Protein AF-A0A7R9DAA8-F1 (afdb_monomer_lite)

Radius of gyration: 31.89 Å; chains: 1; bounding box: 70×68×126 Å

pLDDT: mean 82.08, std 17.83, range [25.02, 97.38]

Sequence (373 aa):
MTWNEPLAGKGENMTTASHEEWKKVEKGFNWMNSGGLLNEVLDYYIPCFALVDNLGYYATGTETYDIKWSMPQCVLTLRLIGLAFDLYDGKKPAELLSNDQKKAALSKIPSLLEVAGHTYFPSSFLVGPQFSMRRYQDFVSGEFREKMLPFVKKCLVLGFWGKMTLYKYISCWLISEGVCICSGLTYNGKTPDGQIKWDGCANVKLRVFEGATKFGHFIASFNINTNNWVSQYVYKRLKFMGNRYISQAAALMFLAVWHGLHTGYYMCFAMEFLVMKLEKDLEQIIQKSEAAVEFFKNPLVQIITWIILKLYTFVFMGWCLIPFALLSFPRWWQVYK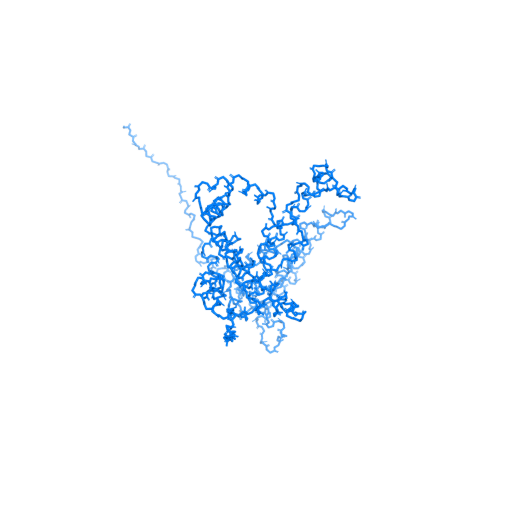SVYFIGFVLFGLWPFYQPTIKKLLKPKCNGTHVKKD

InterPro domains:
  IPR004299 Membrane bound O-acyl transferase, MBOAT [PF03062] (55-146)
  IPR004299 Membrane bound O-acyl transferase, MBOAT [PF03062] (149-318)
  IPR049941 Lysophospholipid acyltransferase 7/Porcupine-like [PTHR13906] (149-352)

Organism: Timema poppense (NCBI:txid170557)

Structure (mmCIF, N/CA/C/O backbone):
data_AF-A0A7R9DAA8-F1
#
_entry.id   AF-A0A7R9DAA8-F1
#
loop_
_atom_site.group_PDB
_atom_site.id
_atom_site.type_symbol
_atom_site.label_atom_id
_atom_site.label_alt_id
_atom_site.label_comp_id
_atom_site.label_asym_id
_atom_site.label_entity_id
_atom_site.label_seq_id
_atom_site.pdbx_PDB_ins_code
_atom_site.Cartn_x
_atom_site.Cartn_y
_atom_site.Cartn_z
_atom_site.occupancy
_atom_site.B_iso_or_equiv
_atom_site.auth_seq_id
_atom_site.auth_comp_id
_atom_site.auth_asym_id
_atom_site.auth_atom_id
_atom_site.pdbx_PDB_model_num
ATOM 1 N N . MET A 1 1 ? -24.912 -38.311 -56.566 1.00 28.20 1 MET A N 1
ATOM 2 C CA . MET A 1 1 ? -24.201 -38.565 -57.838 1.00 28.20 1 MET A CA 1
ATOM 3 C C . MET A 1 1 ? -23.984 -37.208 -58.476 1.00 28.20 1 MET A C 1
ATOM 5 O O . MET A 1 1 ? -24.961 -36.495 -58.597 1.00 28.20 1 MET A O 1
ATOM 9 N N . THR A 1 2 ? -22.795 -36.716 -58.784 1.00 26.89 2 THR A N 1
ATOM 10 C CA . THR A 1 2 ? -21.455 -37.305 -58.882 1.00 26.89 2 THR A CA 1
ATOM 11 C C . THR A 1 2 ? -20.465 -36.141 -58.865 1.00 26.89 2 THR A C 1
ATOM 13 O O . THR A 1 2 ? -20.744 -35.080 -59.416 1.00 26.89 2 THR A O 1
ATOM 16 N N . TRP A 1 3 ? -19.331 -36.371 -58.212 1.00 25.02 3 TRP A N 1
ATOM 17 C CA . TRP A 1 3 ? -18.083 -35.632 -58.381 1.00 25.02 3 TRP A CA 1
ATOM 18 C C . TRP A 1 3 ? -17.457 -35.928 -59.756 1.00 25.02 3 TRP A C 1
ATOM 20 O O . TRP A 1 3 ? -17.757 -36.984 -60.309 1.00 25.02 3 TRP A O 1
ATOM 30 N N . ASN A 1 4 ? -16.627 -34.999 -60.258 1.00 26.98 4 ASN A N 1
ATOM 31 C CA . ASN A 1 4 ? -15.491 -35.118 -61.208 1.00 26.98 4 ASN A CA 1
ATOM 32 C C . ASN A 1 4 ? -15.293 -33.722 -61.843 1.00 26.98 4 ASN A C 1
ATOM 34 O O . ASN A 1 4 ? -16.256 -33.183 -62.368 1.00 26.98 4 ASN A O 1
ATOM 38 N N . GLU A 1 5 ? -14.160 -33.027 -61.902 1.00 30.73 5 GLU A N 1
ATOM 39 C CA . GLU A 1 5 ? -12.748 -33.169 -61.524 1.00 30.73 5 GLU A CA 1
ATOM 40 C C . GLU A 1 5 ? -12.103 -31.762 -61.776 1.00 30.73 5 GLU A C 1
ATOM 42 O O . GLU A 1 5 ? -12.798 -30.862 -62.257 1.00 30.73 5 GLU A O 1
ATOM 47 N N . PRO A 1 6 ? -10.828 -31.500 -61.419 1.00 33.22 6 PRO A N 1
ATOM 48 C CA . PRO A 1 6 ? -10.363 -30.190 -60.959 1.00 33.22 6 PRO A CA 1
ATOM 49 C C . PRO A 1 6 ? -9.596 -29.357 -62.003 1.00 33.22 6 PRO A C 1
ATOM 51 O O . PRO A 1 6 ? -8.812 -29.875 -62.796 1.00 33.22 6 PRO A O 1
ATOM 54 N N . LEU A 1 7 ? -9.732 -28.027 -61.925 1.00 31.14 7 LEU A N 1
ATOM 55 C CA . LEU A 1 7 ? -8.839 -27.086 -62.606 1.00 31.14 7 LEU A CA 1
ATOM 56 C C . LEU A 1 7 ? -7.603 -26.820 -61.740 1.00 31.14 7 LEU A C 1
ATOM 58 O O . LEU A 1 7 ? -7.684 -26.248 -60.654 1.00 31.14 7 LEU A O 1
ATOM 62 N N . ALA A 1 8 ? -6.456 -27.253 -62.255 1.00 38.09 8 ALA A N 1
ATOM 63 C CA . ALA A 1 8 ? -5.131 -26.977 -61.731 1.00 38.09 8 ALA A CA 1
ATOM 64 C C . ALA A 1 8 ? -4.856 -25.462 -61.680 1.00 38.09 8 ALA A C 1
ATOM 66 O O . ALA A 1 8 ? -4.728 -24.802 -62.709 1.00 38.09 8 ALA A O 1
ATOM 67 N N . GLY A 1 9 ? -4.719 -24.927 -60.467 1.00 31.88 9 GLY A N 1
ATOM 68 C CA . GLY A 1 9 ? -4.209 -23.589 -60.183 1.00 31.88 9 GLY A CA 1
ATOM 69 C C . GLY A 1 9 ? -3.152 -23.701 -59.092 1.00 31.88 9 GLY A C 1
ATOM 70 O O . GLY A 1 9 ? -3.440 -24.168 -57.995 1.00 31.88 9 GLY A O 1
ATOM 71 N N . LYS A 1 10 ? -1.914 -23.352 -59.440 1.00 31.61 10 LYS A N 1
ATOM 72 C CA . LYS A 1 10 ? -0.692 -23.500 -58.642 1.00 31.61 10 LYS A CA 1
ATOM 73 C C . LYS A 1 10 ? -0.868 -23.002 -57.201 1.00 31.61 10 LYS A C 1
ATOM 75 O O . LYS A 1 10 ? -1.044 -21.810 -56.972 1.00 31.61 10 LYS A O 1
ATOM 80 N N . GLY A 1 11 ? -0.750 -23.916 -56.242 1.00 32.12 11 GLY A N 1
ATOM 81 C CA . GLY A 1 11 ? -0.412 -23.571 -54.868 1.00 32.12 11 GLY A CA 1
ATOM 82 C C . GLY A 1 11 ? 1.069 -23.216 -54.804 1.00 32.12 11 GLY A C 1
ATOM 83 O O . GLY A 1 11 ? 1.918 -24.096 -54.925 1.00 32.12 11 GLY A O 1
ATOM 84 N N . GLU A 1 12 ? 1.384 -21.935 -54.641 1.00 32.19 12 GLU A N 1
ATOM 85 C CA . GLU A 1 12 ? 2.715 -21.521 -54.209 1.00 32.19 12 GLU A CA 1
ATOM 86 C C . GLU A 1 12 ? 2.755 -21.525 -52.681 1.00 32.19 12 GLU A C 1
ATOM 88 O O . GLU A 1 12 ? 2.075 -20.761 -51.995 1.00 32.19 12 GLU A O 1
ATOM 93 N N . ASN A 1 13 ? 3.539 -22.468 -52.164 1.00 31.80 13 ASN A N 1
ATOM 94 C CA . ASN A 1 13 ? 3.864 -22.633 -50.759 1.00 31.80 13 ASN A CA 1
ATOM 95 C C . ASN A 1 13 ? 4.517 -21.357 -50.221 1.00 31.80 13 ASN A C 1
ATOM 97 O O . ASN A 1 13 ? 5.670 -21.053 -50.520 1.00 31.80 13 ASN A O 1
ATOM 101 N N . MET A 1 14 ? 3.798 -20.645 -49.361 1.00 34.38 14 MET A N 1
ATOM 102 C CA . MET A 1 14 ? 4.305 -19.490 -48.629 1.00 34.38 14 MET A CA 1
ATOM 103 C C . MET A 1 14 ? 5.105 -19.944 -47.394 1.00 34.38 14 MET A C 1
ATOM 105 O O . MET A 1 14 ? 4.805 -19.569 -46.268 1.00 34.38 14 MET A O 1
ATOM 109 N N . THR A 1 15 ? 6.106 -20.805 -47.583 1.00 46.38 15 THR A N 1
ATOM 110 C CA . THR A 1 15 ? 7.029 -21.243 -46.525 1.00 46.38 15 THR A CA 1
ATOM 111 C C . THR A 1 15 ? 8.339 -21.698 -47.149 1.00 46.38 15 THR A C 1
ATOM 113 O O . THR A 1 15 ? 8.416 -22.824 -47.621 1.00 46.38 15 THR A O 1
ATOM 116 N N . THR A 1 16 ? 9.331 -20.807 -47.141 1.00 41.47 16 THR A N 1
ATOM 117 C CA . THR A 1 16 ? 10.766 -21.033 -46.877 1.00 41.47 16 THR A CA 1
ATOM 118 C C . THR A 1 16 ? 11.545 -19.918 -47.570 1.00 41.47 16 THR A C 1
ATOM 120 O O . THR A 1 16 ? 11.941 -20.066 -48.723 1.00 41.47 16 THR A O 1
ATOM 123 N N . ALA A 1 17 ? 11.784 -18.803 -46.870 1.00 42.94 17 ALA A N 1
ATOM 124 C CA . ALA A 1 17 ? 12.941 -17.977 -47.210 1.00 42.94 17 ALA A CA 1
ATOM 125 C C . ALA A 1 17 ? 14.154 -18.912 -47.169 1.00 42.94 17 ALA A C 1
ATOM 127 O O . ALA A 1 17 ? 14.355 -19.623 -46.175 1.00 42.94 17 ALA A O 1
ATOM 128 N N . SER A 1 18 ? 14.870 -19.014 -48.284 1.00 46.69 18 SER A N 1
ATOM 129 C CA . SER A 1 18 ? 15.907 -20.029 -48.433 1.00 46.69 18 SER A CA 1
ATOM 130 C C . SER A 1 18 ? 16.988 -19.802 -47.373 1.00 46.69 18 SER A C 1
ATOM 132 O O . SER A 1 18 ? 17.273 -18.674 -46.967 1.00 46.69 18 SER A O 1
ATOM 134 N N . HIS A 1 19 ? 17.613 -20.874 -46.894 1.00 48.69 19 HIS A N 1
ATOM 135 C CA . HIS A 1 19 ? 18.705 -20.796 -45.918 1.00 48.69 19 HIS A CA 1
ATOM 136 C C . HIS A 1 19 ? 19.867 -19.885 -46.403 1.00 48.69 19 HIS A C 1
ATOM 138 O O . HIS A 1 19 ? 20.662 -19.397 -45.602 1.00 48.69 19 HIS A O 1
ATOM 144 N N . GLU A 1 20 ? 19.941 -19.599 -47.708 1.00 44.09 20 GLU A N 1
ATOM 145 C CA . GLU A 1 20 ? 20.855 -18.630 -48.322 1.00 44.09 20 GLU A CA 1
ATOM 146 C C . GLU A 1 20 ? 20.419 -17.163 -48.188 1.00 44.09 20 GLU A C 1
ATOM 148 O O . GLU A 1 20 ? 21.279 -16.293 -48.044 1.00 44.09 20 GLU A O 1
ATOM 153 N N . GLU A 1 21 ? 19.119 -16.860 -48.184 1.00 48.75 21 GLU A N 1
ATOM 154 C CA . GLU A 1 21 ? 18.608 -15.501 -47.947 1.00 48.75 21 GLU A CA 1
ATOM 155 C C . GLU A 1 21 ? 18.862 -15.064 -46.504 1.00 48.75 21 GLU A C 1
ATOM 157 O O . GLU A 1 21 ? 19.336 -13.952 -46.268 1.00 48.75 21 GLU A O 1
ATOM 162 N N . TRP A 1 22 ? 18.679 -15.971 -45.542 1.00 47.22 22 TRP A N 1
ATOM 163 C CA . TRP A 1 22 ? 19.049 -15.719 -44.148 1.00 47.22 22 TRP A CA 1
ATOM 164 C C . TRP A 1 22 ? 20.560 -15.540 -43.974 1.00 47.22 22 TRP A C 1
ATOM 166 O O . TRP A 1 22 ? 20.978 -14.613 -43.285 1.00 47.22 22 TRP A O 1
ATOM 176 N N . LYS A 1 23 ? 21.393 -16.317 -44.682 1.00 43.66 23 LYS A N 1
ATOM 177 C CA . LYS A 1 23 ? 22.852 -16.099 -44.708 1.00 43.66 23 LYS A CA 1
ATOM 178 C C . LYS A 1 23 ? 23.259 -14.787 -45.382 1.00 43.66 23 LYS A C 1
ATOM 180 O O . LYS A 1 23 ? 24.307 -14.246 -45.036 1.00 43.66 23 LYS A O 1
ATOM 185 N N . LYS A 1 24 ? 22.476 -14.257 -46.330 1.00 47.59 24 LYS A N 1
ATOM 186 C CA . LYS A 1 24 ? 22.692 -12.920 -46.917 1.00 47.59 24 LYS A CA 1
ATOM 187 C C . LYS A 1 24 ? 22.354 -11.807 -45.930 1.00 47.59 24 LYS A C 1
ATOM 189 O O . LYS A 1 24 ? 23.136 -10.869 -45.826 1.00 47.59 24 LYS A O 1
ATOM 194 N N . VAL A 1 25 ? 21.261 -11.934 -45.178 1.00 51.62 25 VAL A N 1
ATOM 195 C CA . VAL A 1 25 ? 20.925 -11.004 -44.087 1.00 51.62 25 VAL A CA 1
ATOM 196 C C . VAL A 1 25 ? 22.007 -11.053 -43.004 1.00 51.62 25 VAL A C 1
ATOM 198 O O . VAL A 1 25 ? 22.529 -10.018 -42.612 1.00 51.62 25 VAL A O 1
ATOM 201 N N . GLU A 1 26 ? 22.447 -12.246 -42.603 1.00 44.16 26 GLU A N 1
ATOM 202 C CA . GLU A 1 26 ? 23.496 -12.454 -41.596 1.00 44.16 26 GLU A CA 1
ATOM 203 C C . GLU A 1 26 ? 24.886 -11.968 -42.071 1.00 44.16 26 GLU A C 1
ATOM 205 O O . GLU A 1 26 ? 25.626 -11.336 -41.315 1.00 44.16 26 GLU A O 1
ATOM 210 N N . LYS A 1 27 ? 25.227 -12.139 -43.360 1.00 41.84 27 LYS A N 1
ATOM 211 C CA . LYS A 1 27 ? 26.394 -11.486 -43.991 1.00 41.84 27 LYS A CA 1
ATOM 212 C C . LYS A 1 27 ? 26.247 -9.964 -44.067 1.00 41.84 27 LYS A C 1
ATOM 214 O O . LYS A 1 27 ? 27.245 -9.268 -43.898 1.00 41.84 27 LYS A O 1
ATOM 219 N N . GLY A 1 28 ? 25.031 -9.460 -44.267 1.00 47.66 28 GLY A N 1
ATOM 220 C CA . GLY A 1 28 ? 24.689 -8.042 -44.166 1.00 47.66 28 GLY A CA 1
ATOM 221 C C . GLY A 1 28 ? 24.891 -7.477 -42.760 1.00 47.66 28 GLY A C 1
ATOM 222 O O . GLY A 1 28 ? 25.134 -6.291 -42.627 1.00 47.66 28 GLY A O 1
ATOM 223 N N . PHE A 1 29 ? 24.900 -8.311 -41.716 1.00 44.97 29 PHE A N 1
ATOM 224 C CA . PHE A 1 29 ? 25.310 -7.912 -40.365 1.00 44.97 29 PHE A CA 1
ATOM 225 C C . PHE A 1 29 ? 26.828 -8.031 -40.136 1.00 44.97 29 PHE A C 1
ATOM 227 O O . PHE A 1 29 ? 27.386 -7.268 -39.349 1.00 44.97 29 PHE A O 1
ATOM 234 N N . ASN A 1 30 ? 27.535 -8.910 -40.857 1.00 41.22 30 ASN A N 1
ATOM 235 C CA . ASN A 1 30 ? 28.995 -9.053 -40.738 1.00 41.22 30 ASN A CA 1
ATOM 236 C C . ASN A 1 30 ? 29.787 -7.828 -41.225 1.00 41.22 30 ASN A C 1
ATOM 238 O O . ASN A 1 30 ? 30.908 -7.619 -40.763 1.00 41.22 30 ASN A O 1
ATOM 242 N N . TRP A 1 31 ? 29.227 -6.991 -42.102 1.00 43.09 31 TRP A N 1
ATOM 243 C CA . TRP A 1 31 ? 29.868 -5.737 -42.529 1.00 43.09 31 TRP A CA 1
ATOM 244 C C . TRP A 1 31 ? 29.856 -4.648 -41.437 1.00 43.09 31 TRP A C 1
ATOM 246 O O . TRP A 1 31 ? 30.678 -3.734 -41.454 1.00 43.09 31 TRP A O 1
ATOM 256 N N . MET A 1 32 ? 28.996 -4.786 -40.417 1.00 45.81 32 MET A N 1
ATOM 257 C CA . MET A 1 32 ? 28.981 -3.886 -39.261 1.00 45.81 32 MET A CA 1
ATOM 258 C C . MET A 1 32 ? 30.261 -4.015 -38.419 1.00 45.81 32 MET A C 1
ATOM 260 O O . MET A 1 32 ? 30.446 -3.258 -37.466 1.00 45.81 32 MET A O 1
ATOM 264 N N . ASN A 1 33 ? 31.146 -4.974 -38.718 1.00 46.47 33 ASN A N 1
ATOM 265 C CA . ASN A 1 33 ? 32.323 -5.310 -37.918 1.00 46.47 33 ASN A CA 1
ATOM 266 C C . ASN A 1 33 ? 33.535 -4.380 -38.081 1.00 46.47 33 ASN A C 1
ATOM 268 O O . ASN A 1 33 ? 34.443 -4.471 -37.262 1.00 46.47 33 ASN A O 1
ATOM 272 N N . SER A 1 34 ? 33.542 -3.436 -39.024 1.00 45.91 34 SER A N 1
ATOM 273 C CA . SER A 1 34 ? 34.736 -2.626 -39.315 1.00 45.91 34 SER A CA 1
ATOM 274 C C . SER A 1 34 ? 34.396 -1.170 -39.637 1.00 45.91 34 SER A C 1
ATOM 276 O O . SER A 1 34 ? 34.204 -0.849 -40.801 1.00 45.91 34 SER A O 1
ATOM 278 N N . GLY A 1 35 ? 34.304 -0.292 -38.627 1.00 51.81 35 GLY A N 1
ATOM 279 C CA . GLY A 1 35 ? 34.216 1.179 -38.775 1.00 51.81 35 GLY A CA 1
ATOM 280 C C . GLY A 1 35 ? 32.968 1.758 -39.474 1.00 51.81 35 GLY A C 1
ATOM 281 O O . GLY A 1 35 ? 32.556 2.866 -39.149 1.00 51.81 35 GLY A O 1
ATOM 282 N N . GLY A 1 36 ? 32.322 1.004 -40.365 1.00 58.31 36 GLY A N 1
ATOM 283 C CA . GLY A 1 36 ? 31.204 1.434 -41.201 1.00 58.31 36 GLY A CA 1
ATOM 284 C C . GLY A 1 36 ? 29.926 1.702 -40.421 1.00 58.31 36 GLY A C 1
ATOM 285 O O . GLY A 1 36 ? 29.232 2.650 -40.741 1.00 58.31 36 GLY A O 1
ATOM 286 N N . LEU A 1 37 ? 29.653 0.961 -39.340 1.00 58.50 37 LEU A N 1
ATOM 287 C CA . LEU A 1 37 ? 28.450 1.189 -38.528 1.00 58.50 37 LEU A CA 1
ATOM 288 C C . LEU A 1 37 ? 28.436 2.585 -37.885 1.00 58.50 37 LEU A C 1
ATOM 290 O O . LEU A 1 37 ? 27.394 3.227 -37.834 1.00 58.50 37 LEU A O 1
ATOM 294 N N . LEU A 1 38 ? 29.587 3.054 -37.390 1.00 57.38 38 LEU A N 1
ATOM 295 C CA . LEU A 1 38 ? 29.681 4.378 -36.779 1.00 57.38 38 LEU A CA 1
ATOM 296 C C . LEU A 1 38 ? 29.541 5.473 -37.841 1.00 57.38 38 LEU A C 1
ATOM 298 O O . LEU A 1 38 ? 28.800 6.427 -37.627 1.00 57.38 38 LEU A O 1
ATOM 302 N N . ASN A 1 39 ? 30.204 5.298 -38.985 1.00 60.16 39 ASN A N 1
ATOM 303 C CA . ASN A 1 39 ? 30.127 6.246 -40.092 1.00 60.16 39 ASN A CA 1
ATOM 304 C C . ASN A 1 39 ? 28.714 6.297 -40.685 1.00 60.16 39 ASN A C 1
ATOM 306 O O . ASN A 1 39 ? 28.194 7.376 -40.880 1.00 60.16 39 ASN A O 1
ATOM 310 N N . GLU A 1 40 ? 28.007 5.180 -40.860 1.00 63.12 40 GLU A N 1
ATOM 311 C CA . GLU A 1 40 ? 26.609 5.218 -41.317 1.00 63.12 40 GLU A CA 1
ATOM 312 C C . GLU A 1 40 ? 25.658 5.868 -40.313 1.00 63.12 40 GLU A C 1
ATOM 314 O O . GLU A 1 40 ? 24.709 6.558 -40.694 1.00 63.12 40 GLU A O 1
ATOM 319 N N . VAL A 1 41 ? 25.896 5.656 -39.019 1.00 61.69 41 VAL A N 1
ATOM 320 C CA . VAL A 1 41 ? 25.071 6.276 -37.984 1.00 61.69 41 VAL A CA 1
ATOM 321 C C . VAL A 1 41 ? 25.277 7.788 -37.980 1.00 61.69 41 VAL A C 1
ATOM 323 O O . VAL A 1 41 ? 24.296 8.530 -37.944 1.00 61.69 41 VAL A O 1
ATOM 326 N N . LEU A 1 42 ? 26.530 8.237 -38.064 1.00 61.78 42 LEU A N 1
ATOM 327 C CA . LEU A 1 42 ? 26.897 9.651 -38.077 1.00 61.78 42 LEU A CA 1
ATOM 328 C C . LEU A 1 42 ? 26.553 10.353 -39.400 1.00 61.78 42 LEU A C 1
ATOM 330 O O . LEU A 1 42 ? 26.027 11.463 -39.366 1.00 61.78 42 LEU A O 1
ATOM 334 N N . ASP A 1 43 ? 26.803 9.707 -40.537 1.00 60.06 43 ASP A N 1
ATOM 335 C CA . ASP A 1 43 ? 26.744 10.321 -41.868 1.00 60.06 43 ASP A CA 1
ATOM 336 C C . ASP A 1 43 ? 25.375 10.161 -42.542 1.00 60.06 43 ASP A C 1
ATOM 338 O O . ASP A 1 43 ? 25.034 10.950 -43.421 1.00 60.06 43 ASP A O 1
ATOM 342 N N . TYR A 1 44 ? 24.572 9.164 -42.146 1.00 61.31 44 TYR A N 1
ATOM 343 C CA . TYR A 1 44 ? 23.299 8.866 -42.811 1.00 61.31 44 TYR A CA 1
ATOM 344 C C . TYR A 1 44 ? 22.106 8.864 -41.854 1.00 61.31 44 TYR A C 1
ATOM 346 O O . TYR A 1 44 ? 21.151 9.612 -42.057 1.00 61.31 44 TYR A O 1
ATOM 354 N N . TYR A 1 45 ? 22.151 8.093 -40.766 1.00 65.19 45 TYR A N 1
ATOM 355 C CA . TYR A 1 45 ? 20.998 7.989 -39.865 1.00 65.19 45 TYR A CA 1
ATOM 356 C C . TYR A 1 45 ? 20.732 9.292 -39.106 1.00 65.19 45 TYR A C 1
ATOM 358 O O . TYR A 1 45 ? 19.607 9.785 -39.139 1.00 65.19 45 TYR A O 1
ATOM 366 N N . ILE A 1 46 ? 21.735 9.885 -38.452 1.00 66.25 46 ILE A N 1
ATOM 367 C CA . ILE A 1 46 ? 21.545 11.142 -37.710 1.00 66.25 46 ILE A CA 1
ATOM 368 C C . ILE A 1 46 ? 21.008 12.257 -38.626 1.00 66.25 46 ILE A C 1
ATOM 370 O O . ILE A 1 46 ? 19.999 12.864 -38.259 1.00 66.25 46 ILE A O 1
ATOM 374 N N . PRO A 1 47 ? 21.579 12.498 -39.824 1.00 68.38 47 PRO A N 1
ATOM 375 C CA . PRO A 1 47 ? 21.046 13.487 -40.754 1.00 68.38 47 PRO A CA 1
ATOM 376 C C . PRO A 1 47 ? 19.638 13.160 -41.256 1.00 68.38 47 PRO A C 1
ATOM 378 O O . PRO A 1 47 ? 18.798 14.053 -41.275 1.00 68.38 47 PRO A O 1
ATOM 381 N N . CYS A 1 48 ? 19.334 11.907 -41.617 1.00 66.69 48 CYS A N 1
ATOM 382 C CA . CYS A 1 48 ? 18.001 11.529 -42.097 1.00 66.69 48 CYS A CA 1
ATOM 383 C C . CYS A 1 48 ? 16.923 11.685 -41.017 1.00 66.69 48 CYS A C 1
ATOM 385 O O . CYS A 1 48 ? 15.854 12.225 -41.296 1.00 66.69 48 CYS A O 1
ATOM 387 N N . PHE A 1 49 ? 17.195 11.254 -39.783 1.00 70.00 49 PHE A N 1
ATOM 388 C CA . PHE A 1 49 ? 16.248 11.400 -38.677 1.00 70.00 49 PHE A CA 1
ATOM 389 C C . PHE A 1 49 ? 16.088 12.862 -38.262 1.00 70.00 49 PHE A C 1
ATOM 391 O O . PHE A 1 49 ? 14.959 13.323 -38.116 1.00 70.00 49 PHE A O 1
ATOM 398 N N . ALA A 1 50 ? 17.187 13.620 -38.178 1.00 67.94 50 ALA A N 1
ATOM 399 C CA . ALA A 1 50 ? 17.119 15.058 -37.948 1.00 67.94 50 ALA A CA 1
ATOM 400 C C . ALA A 1 50 ? 16.317 15.759 -39.051 1.00 67.94 50 ALA A C 1
ATOM 402 O O . ALA A 1 50 ? 15.532 16.654 -38.759 1.00 67.94 50 ALA A O 1
ATOM 403 N N . LEU A 1 51 ? 16.465 15.352 -40.311 1.00 71.62 51 LEU A N 1
ATOM 404 C CA . LEU A 1 51 ? 15.730 15.932 -41.430 1.00 71.62 51 LEU A CA 1
ATOM 405 C C . LEU A 1 51 ? 14.230 15.612 -41.353 1.00 71.62 51 LEU A C 1
ATOM 407 O O . LEU A 1 51 ? 13.421 16.516 -41.533 1.00 71.62 51 LEU A O 1
ATOM 411 N N . VAL A 1 52 ? 13.845 14.380 -41.007 1.00 74.06 52 VAL A N 1
ATOM 412 C CA . VAL A 1 52 ? 12.436 14.007 -40.774 1.00 74.06 52 VAL A CA 1
ATOM 413 C C . VAL A 1 52 ? 11.841 14.770 -39.588 1.00 74.06 52 VAL A C 1
ATOM 415 O O . VAL A 1 52 ? 10.730 15.285 -39.702 1.00 74.06 52 VAL A O 1
ATOM 418 N N . ASP A 1 53 ? 12.578 14.900 -38.483 1.00 71.12 53 ASP A N 1
ATOM 419 C CA . ASP A 1 53 ? 12.123 15.630 -37.296 1.00 71.12 53 ASP A CA 1
ATOM 420 C C . ASP A 1 53 ? 11.974 17.131 -37.582 1.00 71.12 53 ASP A C 1
ATOM 422 O O . ASP A 1 53 ? 10.960 17.731 -37.223 1.00 71.12 53 ASP A O 1
ATOM 426 N N . ASN A 1 54 ? 12.934 17.739 -38.286 1.00 71.81 54 ASN A N 1
ATOM 427 C CA . ASN A 1 54 ? 12.881 19.152 -38.664 1.00 71.81 54 ASN A CA 1
ATOM 428 C C . ASN A 1 54 ? 11.782 19.433 -39.699 1.00 71.81 54 ASN A C 1
ATOM 430 O O . ASN A 1 54 ? 11.061 20.419 -39.561 1.00 71.81 54 ASN A O 1
ATOM 434 N N . LEU A 1 55 ? 11.600 18.565 -40.702 1.00 75.88 55 LEU A N 1
ATOM 435 C CA . LEU A 1 55 ? 10.503 18.684 -41.670 1.00 75.88 55 LEU A CA 1
ATOM 436 C C . LEU A 1 55 ? 9.140 18.485 -41.000 1.00 75.88 55 LEU A C 1
ATOM 438 O O . LEU A 1 55 ? 8.210 19.239 -41.272 1.00 75.88 55 LEU A O 1
ATOM 442 N N . GLY A 1 56 ? 9.021 17.511 -40.096 1.00 71.88 56 GLY A N 1
ATOM 443 C CA . GLY A 1 56 ? 7.813 17.278 -39.310 1.00 71.88 56 GLY A CA 1
ATOM 44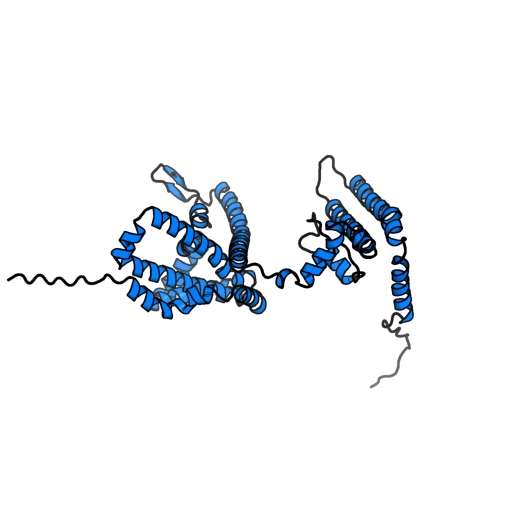4 C C . GLY A 1 56 ? 7.488 18.457 -38.394 1.00 71.88 56 GLY A C 1
ATOM 445 O O . GLY A 1 56 ? 6.333 18.879 -38.323 1.00 71.88 56 GLY A O 1
ATOM 446 N N . TYR A 1 57 ? 8.497 19.037 -37.741 1.00 73.31 57 TYR A N 1
ATOM 447 C CA . TYR A 1 57 ? 8.346 20.241 -36.926 1.00 73.31 57 TYR A CA 1
ATOM 448 C C . TYR A 1 57 ? 7.940 21.453 -37.768 1.00 73.31 57 TYR A C 1
ATOM 450 O O . TYR A 1 57 ? 7.040 22.185 -37.375 1.00 73.31 57 TYR A O 1
ATOM 458 N N . TYR A 1 58 ? 8.538 21.639 -38.946 1.00 75.56 58 TYR A N 1
ATOM 459 C CA . TYR A 1 58 ? 8.175 22.723 -39.857 1.00 75.56 58 TYR A CA 1
ATOM 460 C C . TYR A 1 58 ? 6.743 22.571 -40.392 1.00 75.56 58 TYR A C 1
ATOM 462 O O . TYR A 1 58 ? 5.986 23.535 -40.418 1.00 75.56 58 TYR A O 1
ATOM 470 N N . ALA A 1 59 ? 6.341 21.353 -40.766 1.00 77.19 59 ALA A N 1
ATOM 471 C CA . ALA A 1 59 ? 5.024 21.078 -41.338 1.00 77.19 59 ALA A CA 1
ATOM 472 C C . ALA A 1 59 ? 3.886 21.067 -40.304 1.00 77.19 59 ALA A C 1
ATOM 474 O O . ALA A 1 59 ? 2.738 21.333 -40.650 1.00 77.19 59 ALA A O 1
ATOM 475 N N . THR A 1 60 ? 4.179 20.725 -39.045 1.00 74.94 60 THR A N 1
ATOM 476 C CA . THR A 1 60 ? 3.162 20.578 -37.986 1.00 74.94 60 THR A CA 1
ATOM 477 C C . THR A 1 60 ? 3.350 21.552 -36.827 1.00 74.94 60 THR A C 1
ATOM 479 O O . THR A 1 60 ? 2.657 21.445 -35.815 1.00 74.94 60 THR A O 1
ATOM 482 N N . GLY A 1 61 ? 4.278 22.501 -36.957 1.00 71.69 61 GLY A N 1
ATOM 483 C CA . GLY A 1 61 ? 4.577 23.540 -35.979 1.00 71.69 61 GLY A CA 1
ATOM 484 C C . GLY A 1 61 ? 3.394 24.477 -35.745 1.00 71.69 61 GLY A C 1
ATOM 485 O O . GLY A 1 61 ? 2.561 24.698 -36.615 1.00 71.69 61 GLY A O 1
ATOM 486 N N . THR A 1 62 ? 3.300 24.995 -34.530 1.00 70.81 62 THR A N 1
ATOM 487 C CA . THR A 1 62 ? 2.353 26.042 -34.117 1.00 70.81 62 THR A CA 1
ATOM 488 C C . THR A 1 62 ? 3.179 27.208 -33.580 1.00 70.81 62 THR A C 1
ATOM 490 O O . THR A 1 62 ? 4.382 27.071 -33.353 1.00 70.81 62 THR A O 1
ATOM 493 N N . GLU A 1 63 ? 2.553 28.363 -33.364 1.00 74.88 63 GLU A N 1
ATOM 494 C CA . GLU A 1 63 ? 3.230 29.542 -32.801 1.00 74.88 63 GLU A CA 1
ATOM 495 C C . GLU A 1 63 ? 3.596 29.378 -31.310 1.00 74.88 63 GLU A C 1
ATOM 497 O O . GLU A 1 63 ? 4.264 30.233 -30.730 1.00 74.88 63 GLU A O 1
ATOM 502 N N . THR A 1 64 ? 3.185 28.270 -30.682 1.00 70.31 64 THR A N 1
ATOM 503 C CA . THR A 1 64 ? 3.448 27.932 -29.280 1.00 70.31 64 THR A CA 1
ATOM 504 C C . THR A 1 64 ? 4.320 26.683 -29.144 1.00 70.31 64 THR A C 1
ATOM 506 O O . THR A 1 64 ? 4.389 25.837 -30.034 1.00 70.31 64 THR A O 1
ATOM 509 N N . TYR A 1 65 ? 5.007 26.549 -28.004 1.00 70.06 65 TYR A N 1
ATOM 510 C CA . TYR A 1 65 ? 5.767 25.338 -27.687 1.00 70.06 65 TYR A CA 1
ATOM 511 C C . TYR A 1 65 ? 4.814 24.161 -27.429 1.00 70.06 65 TYR A C 1
ATOM 513 O O . TYR A 1 65 ? 4.167 24.106 -26.383 1.00 70.06 65 TYR A O 1
ATOM 521 N N . ASP A 1 66 ? 4.765 23.210 -28.365 1.00 68.19 66 ASP A N 1
ATOM 522 C CA . ASP A 1 66 ? 3.851 22.068 -28.316 1.00 68.19 66 ASP A CA 1
ATOM 523 C C . ASP A 1 66 ? 4.586 20.724 -28.206 1.00 68.19 66 ASP A C 1
ATOM 525 O O . ASP A 1 66 ? 5.557 20.451 -28.915 1.00 68.19 66 ASP A O 1
ATOM 529 N N . ILE A 1 67 ? 4.045 19.824 -27.380 1.00 70.06 67 ILE A N 1
ATOM 530 C CA . ILE A 1 67 ? 4.476 18.423 -27.296 1.00 70.06 67 ILE A CA 1
ATOM 531 C C . ILE A 1 67 ? 3.740 17.632 -28.385 1.00 70.06 67 ILE A C 1
ATOM 533 O O . ILE A 1 67 ? 2.569 17.283 -28.231 1.00 70.06 67 ILE A O 1
ATOM 537 N N . LYS A 1 68 ? 4.423 17.366 -29.502 1.00 75.44 68 LYS A N 1
ATOM 538 C CA . LYS A 1 68 ? 3.874 16.668 -30.681 1.00 75.44 68 LYS A CA 1
ATOM 539 C C . LYS A 1 68 ? 4.495 15.285 -30.865 1.00 75.44 68 LYS A C 1
ATOM 541 O O . LYS A 1 68 ? 5.390 14.881 -30.125 1.00 75.44 68 LYS A O 1
ATOM 546 N N . TRP A 1 69 ? 4.023 14.557 -31.878 1.00 75.50 69 TRP A N 1
ATOM 547 C CA . TRP A 1 69 ? 4.534 13.237 -32.275 1.00 75.50 69 TRP A CA 1
ATOM 548 C C . TRP A 1 69 ? 6.045 13.228 -32.584 1.00 75.50 69 TRP A C 1
ATOM 550 O O . TRP A 1 69 ? 6.677 12.178 -32.485 1.00 75.50 69 TRP A O 1
ATOM 560 N N . SER A 1 70 ? 6.630 14.393 -32.875 1.00 77.56 70 SER A N 1
ATOM 561 C CA . SER A 1 70 ? 8.074 14.582 -33.016 1.00 77.56 70 SER A CA 1
ATOM 562 C C . SER A 1 70 ? 8.847 14.324 -31.717 1.00 77.56 70 SER A C 1
ATOM 564 O O . SER A 1 70 ? 9.981 13.871 -31.774 1.00 77.56 70 SER A O 1
ATOM 566 N N . MET A 1 71 ? 8.261 14.525 -30.528 1.00 78.31 71 MET A N 1
ATOM 567 C CA . MET A 1 71 ? 8.961 14.259 -29.261 1.00 78.31 71 MET A CA 1
ATOM 568 C C . MET A 1 71 ? 9.258 12.762 -29.026 1.00 78.31 71 MET A C 1
ATOM 570 O O . MET A 1 71 ? 10.412 12.440 -28.727 1.00 78.31 71 MET A O 1
ATOM 574 N N . PRO A 1 72 ? 8.292 11.834 -29.195 1.00 80.62 72 PRO A N 1
ATOM 575 C CA . PRO A 1 72 ? 8.580 10.398 -29.235 1.00 80.62 72 PRO A CA 1
ATOM 576 C C . PRO A 1 72 ? 9.626 10.010 -30.278 1.00 80.62 72 PRO A C 1
ATOM 578 O O . PRO A 1 72 ? 10.501 9.191 -29.991 1.00 80.62 72 PRO A O 1
ATOM 581 N N . GLN A 1 73 ? 9.571 10.628 -31.459 1.00 81.75 73 GLN A N 1
ATOM 582 C CA . GLN A 1 73 ? 10.518 10.366 -32.539 1.00 81.75 73 GLN A CA 1
ATOM 583 C C . GLN A 1 73 ? 11.946 10.792 -32.160 1.00 81.75 73 GLN A C 1
ATOM 585 O O . GLN A 1 73 ? 12.872 9.997 -32.307 1.00 81.75 73 GLN A O 1
ATOM 590 N N . CYS A 1 74 ? 12.125 11.961 -31.539 1.00 80.88 74 CYS A N 1
ATOM 591 C CA . CYS A 1 74 ? 13.419 12.398 -31.012 1.00 80.88 74 CYS A CA 1
ATOM 592 C C . CYS A 1 74 ? 13.996 11.400 -29.991 1.00 80.88 74 CYS A C 1
ATOM 594 O O . CYS A 1 74 ? 15.178 11.056 -30.038 1.00 80.88 74 CYS A O 1
ATOM 596 N N . VAL A 1 75 ? 13.171 10.905 -29.057 1.00 83.38 75 VAL A N 1
ATOM 597 C CA . VAL A 1 75 ? 13.610 9.927 -28.043 1.00 83.38 75 VAL A CA 1
ATOM 598 C C . VAL A 1 75 ? 14.003 8.598 -28.688 1.00 83.38 75 VAL A C 1
ATOM 600 O O . VAL A 1 75 ? 14.984 7.981 -28.267 1.00 83.38 75 VAL A O 1
ATOM 603 N N . LEU A 1 76 ? 13.268 8.165 -29.714 1.00 84.00 76 LEU A N 1
ATOM 604 C CA . LEU A 1 76 ? 13.602 6.987 -30.507 1.00 84.00 76 LEU A CA 1
ATOM 605 C C . LEU A 1 76 ? 14.959 7.149 -31.201 1.00 84.00 76 LEU A C 1
ATOM 607 O O . LEU A 1 76 ? 15.837 6.299 -31.043 1.00 84.00 76 LEU A O 1
ATOM 611 N N . THR A 1 77 ? 15.160 8.263 -31.900 1.00 83.62 77 THR A N 1
ATOM 612 C CA . THR A 1 77 ? 16.419 8.590 -32.576 1.00 83.62 77 THR A CA 1
ATOM 613 C C . THR A 1 77 ? 17.596 8.530 -31.598 1.00 83.62 77 THR A C 1
ATOM 615 O O . THR A 1 77 ? 18.584 7.840 -31.854 1.00 83.62 77 THR A O 1
ATOM 618 N N . LEU A 1 78 ? 17.463 9.138 -30.412 1.00 85.62 78 LEU A N 1
ATOM 619 C CA . LEU A 1 78 ? 18.492 9.091 -29.365 1.00 85.62 78 LEU A CA 1
ATOM 620 C C . LEU A 1 78 ? 18.810 7.667 -28.877 1.00 85.62 78 LEU A C 1
ATOM 622 O O . LEU A 1 78 ? 19.957 7.384 -28.530 1.00 85.62 78 LEU A O 1
ATOM 626 N N . ARG A 1 79 ? 17.826 6.759 -28.832 1.00 87.44 79 ARG A N 1
ATOM 627 C CA . ARG A 1 79 ? 18.060 5.350 -28.459 1.00 87.44 79 ARG A CA 1
ATOM 628 C C . ARG A 1 79 ? 18.844 4.597 -29.520 1.00 87.44 79 ARG A C 1
ATOM 630 O O . ARG A 1 79 ? 19.759 3.859 -29.172 1.00 87.44 79 ARG A O 1
ATOM 637 N N . LEU A 1 80 ? 18.504 4.789 -30.793 1.00 86.12 80 LEU A N 1
ATOM 638 C CA . LEU A 1 80 ? 19.183 4.116 -31.901 1.00 86.12 80 LEU A CA 1
ATOM 639 C C . LEU A 1 80 ? 20.625 4.609 -32.059 1.00 86.12 80 LEU A C 1
ATOM 641 O O . LEU A 1 80 ? 21.531 3.796 -32.229 1.00 86.12 80 LEU A O 1
ATOM 645 N N . ILE A 1 81 ? 20.850 5.917 -31.902 1.00 85.12 81 ILE A N 1
ATOM 646 C CA . ILE A 1 81 ? 22.198 6.498 -31.854 1.00 85.12 81 ILE A CA 1
ATOM 647 C C . ILE A 1 81 ? 22.986 5.906 -30.681 1.00 85.12 81 ILE A C 1
ATOM 649 O O . ILE A 1 81 ? 24.104 5.430 -30.865 1.00 85.12 81 ILE A O 1
ATOM 653 N N . GLY A 1 82 ? 22.394 5.887 -29.481 1.00 87.88 82 GLY A N 1
ATOM 654 C CA . GLY A 1 82 ? 23.022 5.301 -28.295 1.00 87.88 82 GLY A CA 1
ATOM 655 C C . GLY A 1 82 ? 23.403 3.833 -28.498 1.00 87.88 82 GLY A C 1
ATOM 656 O O . GLY A 1 82 ? 24.534 3.456 -28.221 1.00 87.88 82 GLY A O 1
ATOM 657 N N . LEU A 1 83 ? 22.505 3.025 -29.070 1.00 87.81 83 LEU A N 1
ATOM 658 C CA . LEU A 1 83 ? 22.760 1.619 -29.393 1.00 87.81 83 LEU A CA 1
ATOM 659 C C . LEU A 1 83 ? 23.964 1.445 -30.334 1.00 87.81 83 LEU A C 1
ATOM 661 O O . LEU A 1 83 ? 24.784 0.550 -30.126 1.00 87.81 83 LEU A O 1
ATOM 665 N N . ALA A 1 84 ? 24.082 2.287 -31.359 1.00 84.81 84 ALA A N 1
ATOM 666 C CA . ALA A 1 84 ? 25.209 2.240 -32.282 1.00 84.81 84 ALA A CA 1
ATOM 667 C C . ALA A 1 84 ? 26.542 2.566 -31.596 1.00 84.81 84 ALA A C 1
ATOM 669 O O . ALA A 1 84 ? 27.529 1.853 -31.799 1.00 84.81 84 ALA A O 1
ATOM 670 N N . PHE A 1 85 ? 26.569 3.603 -30.754 1.00 85.62 85 PHE A N 1
ATOM 671 C CA . PHE A 1 85 ? 27.751 3.943 -29.962 1.00 85.62 85 PHE A CA 1
ATOM 672 C C . PHE A 1 85 ? 28.102 2.848 -28.952 1.00 85.62 85 PHE A C 1
ATOM 674 O O . PHE A 1 85 ? 29.268 2.470 -28.857 1.00 85.62 85 PHE A O 1
ATOM 681 N N . ASP A 1 86 ? 27.111 2.275 -28.268 1.00 88.81 86 ASP A N 1
ATOM 682 C CA . ASP A 1 86 ? 27.308 1.183 -27.311 1.00 88.81 86 ASP A CA 1
ATOM 683 C C . ASP A 1 86 ? 27.930 -0.055 -27.993 1.00 88.81 86 ASP A C 1
ATOM 685 O O . ASP A 1 86 ? 28.820 -0.702 -27.434 1.00 88.81 86 ASP A O 1
ATOM 689 N N . LEU A 1 87 ? 27.512 -0.372 -29.226 1.00 85.94 87 LEU A N 1
ATOM 690 C CA . LEU A 1 87 ? 28.095 -1.444 -30.048 1.00 85.94 87 LEU A CA 1
ATOM 691 C C . LEU A 1 87 ? 29.506 -1.119 -30.545 1.00 85.94 87 LEU A C 1
ATOM 693 O O . LEU A 1 87 ? 30.351 -2.012 -30.638 1.00 85.94 87 LEU A O 1
ATOM 697 N N . TYR A 1 88 ? 29.765 0.142 -30.890 1.00 83.31 88 TYR A N 1
ATOM 698 C CA . TYR A 1 88 ? 31.094 0.597 -31.284 1.00 83.31 88 TYR A CA 1
ATOM 699 C C . TYR A 1 88 ? 32.080 0.506 -30.113 1.00 83.31 88 TYR A C 1
ATOM 701 O O . TYR A 1 88 ? 33.176 -0.037 -30.260 1.00 83.31 88 TYR A O 1
ATOM 709 N N . ASP A 1 89 ? 31.673 0.970 -28.933 1.00 85.19 89 ASP A N 1
ATOM 710 C CA . ASP A 1 89 ? 32.485 0.915 -27.721 1.00 85.19 89 ASP A CA 1
ATOM 711 C C . ASP A 1 89 ? 32.696 -0.525 -27.235 1.00 85.19 89 ASP A C 1
ATOM 713 O O . ASP A 1 89 ? 33.788 -0.856 -26.781 1.00 85.19 89 ASP A O 1
ATOM 717 N N . GLY A 1 90 ? 31.724 -1.422 -27.431 1.00 84.50 90 GLY A N 1
ATOM 718 C CA . GLY A 1 90 ? 31.855 -2.850 -27.119 1.00 84.50 90 GLY A CA 1
ATOM 719 C C . GLY A 1 90 ? 32.928 -3.608 -27.908 1.00 84.50 90 GLY A C 1
ATOM 720 O O . GLY A 1 90 ? 33.281 -4.722 -27.517 1.00 84.50 90 GLY A O 1
ATOM 721 N N . LYS A 1 91 ? 33.465 -3.017 -28.983 1.00 82.88 91 LYS A N 1
ATOM 722 C CA . LYS A 1 91 ? 34.566 -3.576 -29.790 1.00 82.88 91 LYS A CA 1
ATOM 723 C C . LYS A 1 91 ? 35.945 -3.078 -29.368 1.00 82.88 91 LYS A C 1
ATOM 725 O O . LYS A 1 91 ? 36.950 -3.640 -29.801 1.00 82.88 91 LYS A O 1
ATOM 730 N N . LYS A 1 92 ? 36.014 -2.020 -28.559 1.00 83.06 92 LYS A N 1
ATOM 731 C CA . LYS A 1 92 ? 37.285 -1.466 -28.089 1.00 83.06 92 LYS A CA 1
ATOM 732 C C . LYS A 1 92 ? 37.810 -2.270 -26.891 1.00 83.06 92 LYS A C 1
ATOM 734 O O . LYS A 1 92 ? 37.017 -2.790 -26.105 1.00 83.06 92 LYS A O 1
ATOM 739 N N . PRO A 1 93 ? 39.140 -2.338 -26.698 1.00 83.62 93 PRO A N 1
ATOM 740 C CA . PRO A 1 93 ? 39.732 -2.843 -25.465 1.00 83.62 93 PRO A CA 1
ATOM 741 C C . PRO A 1 93 ? 39.178 -2.099 -24.246 1.00 83.62 93 PRO A C 1
ATOM 743 O O . PRO A 1 93 ? 39.089 -0.870 -24.253 1.00 83.62 93 PRO A O 1
ATOM 746 N N . ALA A 1 94 ? 38.865 -2.830 -23.173 1.00 81.88 94 ALA A N 1
ATOM 747 C CA . ALA A 1 94 ? 38.290 -2.247 -21.961 1.00 81.88 94 ALA A CA 1
ATOM 748 C C . ALA A 1 94 ? 39.183 -1.159 -21.335 1.00 81.88 94 ALA A C 1
ATOM 750 O O . ALA A 1 94 ? 38.681 -0.249 -20.686 1.00 81.88 94 ALA A O 1
ATOM 751 N N . GLU A 1 95 ? 40.497 -1.210 -21.537 1.00 85.31 95 GLU A N 1
ATOM 752 C CA . GLU A 1 95 ? 41.452 -0.218 -21.025 1.00 85.31 95 GLU A CA 1
ATOM 753 C C . GLU A 1 95 ? 41.266 1.175 -21.642 1.00 85.31 95 GLU A C 1
ATOM 755 O O . GLU A 1 95 ? 41.505 2.175 -20.971 1.00 85.31 95 GLU A O 1
ATOM 760 N N . LEU A 1 96 ? 40.767 1.247 -22.881 1.00 83.88 96 LEU A N 1
ATOM 761 C CA . LEU A 1 96 ? 40.541 2.500 -23.609 1.00 83.88 96 LEU A CA 1
ATOM 762 C C . LEU A 1 96 ? 39.161 3.118 -23.334 1.00 83.88 96 LEU A C 1
ATOM 764 O O . LEU A 1 96 ? 38.877 4.221 -23.797 1.00 83.88 96 LEU A O 1
ATOM 768 N N . LEU A 1 97 ? 38.290 2.409 -22.611 1.00 85.75 97 LEU A N 1
ATOM 769 C CA . LEU A 1 97 ? 36.926 2.844 -22.320 1.00 85.75 97 LEU A CA 1
ATOM 770 C C . LEU A 1 97 ? 36.851 3.578 -20.979 1.00 85.75 97 LEU A C 1
ATOM 772 O O . LEU A 1 97 ? 37.383 3.121 -19.960 1.00 85.75 97 LEU A O 1
ATOM 776 N N . SER A 1 98 ? 36.094 4.675 -20.952 1.00 87.88 98 SER A N 1
ATOM 777 C CA . SER A 1 98 ? 35.725 5.332 -19.698 1.00 87.88 98 SER A CA 1
ATOM 778 C C . SER A 1 98 ? 34.841 4.425 -18.830 1.00 87.88 98 SER A C 1
ATOM 780 O O . SER A 1 98 ? 34.224 3.467 -19.304 1.00 87.88 98 SER A O 1
ATOM 782 N N . ASN A 1 99 ? 34.742 4.735 -17.535 1.00 85.75 99 ASN A N 1
ATOM 783 C CA . ASN A 1 99 ? 33.921 3.954 -16.603 1.00 85.75 99 ASN A CA 1
ATOM 784 C C . ASN A 1 99 ? 32.436 3.912 -16.988 1.00 85.75 99 ASN A C 1
ATOM 786 O O . ASN A 1 99 ? 31.763 2.936 -16.662 1.00 85.75 99 ASN A O 1
ATOM 790 N N . ASP A 1 100 ? 31.921 4.938 -17.664 1.00 84.00 100 ASP A N 1
ATOM 791 C CA . ASP A 1 100 ? 30.526 4.968 -18.103 1.00 84.00 100 ASP A CA 1
ATOM 792 C C . ASP A 1 100 ? 30.326 4.227 -19.425 1.00 84.00 100 ASP A C 1
ATOM 794 O O . ASP A 1 100 ? 29.373 3.457 -19.540 1.00 84.00 100 ASP A O 1
ATOM 798 N N . GLN A 1 101 ? 31.279 4.324 -20.359 1.00 85.69 101 GLN A N 1
ATOM 799 C CA . GLN A 1 101 ? 31.269 3.502 -21.574 1.00 85.69 101 GLN A CA 1
ATOM 800 C C . GLN A 1 101 ? 31.340 2.014 -21.240 1.00 85.69 101 GLN A C 1
ATOM 802 O O . GLN A 1 101 ? 30.572 1.234 -21.783 1.00 85.69 101 GLN A O 1
ATOM 807 N N . LYS A 1 102 ? 32.164 1.608 -20.265 1.00 85.88 102 LYS A N 1
ATOM 808 C CA . LYS A 1 102 ? 32.222 0.213 -19.790 1.00 85.88 102 LYS A CA 1
ATOM 809 C C . LYS A 1 102 ? 30.872 -0.329 -19.317 1.00 85.88 102 LYS A C 1
ATOM 811 O O . LYS A 1 102 ? 30.621 -1.521 -19.451 1.00 85.88 102 LYS A O 1
ATOM 816 N N . LYS A 1 103 ? 30.014 0.521 -18.741 1.00 86.00 103 LYS A N 1
ATOM 817 C CA . LYS A 1 103 ? 28.687 0.117 -18.244 1.00 86.00 103 LYS A CA 1
ATOM 818 C C . LYS A 1 103 ? 27.654 -0.015 -19.361 1.00 86.00 103 LYS A C 1
ATOM 820 O O . LYS A 1 103 ? 26.678 -0.732 -19.171 1.00 86.00 103 LYS A O 1
ATOM 825 N N . ALA A 1 104 ? 27.815 0.716 -20.462 1.00 88.00 104 ALA A N 1
ATOM 826 C CA . ALA A 1 104 ? 26.852 0.747 -21.563 1.00 88.00 104 ALA A CA 1
ATOM 827 C C . ALA A 1 104 ? 27.277 -0.120 -22.759 1.00 88.00 104 ALA A C 1
ATOM 829 O O . ALA A 1 104 ? 26.415 -0.625 -23.473 1.00 88.00 104 ALA A O 1
ATOM 830 N N . ALA A 1 105 ? 28.583 -0.347 -22.921 1.00 88.44 105 ALA A N 1
ATOM 831 C CA . ALA A 1 105 ? 29.184 -1.071 -24.029 1.00 88.44 105 ALA A CA 1
ATOM 832 C C . ALA A 1 105 ? 28.575 -2.466 -24.232 1.00 88.44 105 ALA A C 1
ATOM 834 O O . ALA A 1 105 ? 28.411 -3.259 -23.298 1.00 88.44 105 ALA A O 1
ATOM 835 N N . LEU A 1 106 ? 28.283 -2.779 -25.493 1.00 87.19 106 LEU A N 1
ATOM 836 C CA . LEU A 1 106 ? 27.664 -4.028 -25.915 1.00 87.19 106 LEU A CA 1
ATOM 837 C C . LEU A 1 106 ? 28.643 -4.858 -26.737 1.00 87.19 106 LEU A C 1
ATOM 839 O O . LEU A 1 106 ? 28.894 -4.580 -27.905 1.00 87.19 106 LEU A O 1
ATOM 843 N N . SER A 1 107 ? 29.158 -5.935 -26.146 1.00 85.19 107 SER A N 1
ATOM 844 C CA . SER A 1 107 ? 30.053 -6.869 -26.847 1.00 85.19 107 SER A CA 1
ATOM 845 C C . SER A 1 107 ? 29.327 -7.788 -27.837 1.00 85.19 107 SER A C 1
ATOM 847 O O . SER A 1 107 ? 29.971 -8.452 -28.644 1.00 85.19 107 SER A O 1
ATOM 849 N N . LYS A 1 108 ? 27.993 -7.878 -27.759 1.00 85.19 108 LYS A N 1
ATOM 850 C CA . LYS A 1 108 ? 27.154 -8.709 -28.633 1.00 85.19 108 LYS A CA 1
ATOM 851 C C . LYS A 1 108 ? 26.102 -7.846 -29.315 1.00 85.19 108 LYS A C 1
ATOM 853 O O . LYS A 1 108 ? 25.538 -6.959 -28.682 1.00 85.19 108 LYS A O 1
ATOM 858 N N . ILE A 1 109 ? 25.820 -8.154 -30.579 1.00 85.62 109 ILE A N 1
ATOM 859 C CA . ILE A 1 109 ? 24.762 -7.505 -31.358 1.00 85.62 109 ILE A CA 1
ATOM 860 C C . ILE A 1 109 ? 23.398 -7.978 -30.817 1.00 85.62 109 ILE A C 1
ATOM 862 O O . ILE A 1 109 ? 23.165 -9.190 -30.807 1.00 85.62 109 ILE A O 1
ATOM 866 N N . PRO A 1 110 ? 22.510 -7.075 -30.353 1.00 87.69 110 PRO A N 1
ATOM 867 C CA . PRO A 1 110 ? 21.159 -7.439 -29.939 1.00 87.69 110 PRO A CA 1
ATOM 868 C C . PRO A 1 110 ? 20.325 -7.951 -31.114 1.00 87.69 110 PRO A C 1
ATOM 870 O O . PRO A 1 110 ? 20.462 -7.490 -32.247 1.00 87.69 110 PRO A O 1
ATOM 873 N N . SER A 1 111 ? 19.415 -8.875 -30.833 1.00 87.38 111 SER A N 1
ATOM 874 C CA . SER A 1 111 ? 18.433 -9.349 -31.808 1.00 87.38 111 SER A CA 1
ATOM 875 C C . SER A 1 111 ? 17.446 -8.245 -32.206 1.00 87.38 111 SER A C 1
ATOM 877 O O . SER A 1 111 ? 17.178 -7.320 -31.437 1.00 87.38 111 SER A O 1
ATOM 879 N N . LEU A 1 112 ? 16.819 -8.375 -33.382 1.00 86.06 112 LEU A N 1
ATOM 880 C CA . LEU A 1 112 ? 15.765 -7.447 -33.824 1.00 86.06 112 LEU A CA 1
ATOM 881 C C . LEU A 1 112 ? 14.617 -7.334 -32.808 1.00 86.06 112 LEU A C 1
ATOM 883 O O . LEU A 1 112 ? 14.042 -6.260 -32.647 1.00 86.06 112 LEU A O 1
ATOM 887 N N . LEU A 1 113 ? 14.317 -8.420 -32.088 1.00 85.19 113 LEU A N 1
ATOM 888 C CA . LEU A 1 113 ? 13.311 -8.423 -31.029 1.00 85.19 113 LEU A CA 1
ATOM 889 C C . LEU A 1 113 ? 13.742 -7.580 -29.820 1.00 85.19 113 LEU A C 1
ATOM 891 O O . LEU A 1 113 ? 12.930 -6.829 -29.288 1.00 85.19 113 LEU A O 1
ATOM 895 N N . GLU A 1 114 ? 15.005 -7.669 -29.397 1.00 86.75 114 GLU A N 1
ATOM 896 C CA . GLU A 1 114 ? 15.537 -6.831 -28.315 1.00 86.75 114 GLU A CA 1
ATOM 897 C C . GLU A 1 114 ? 15.571 -5.356 -28.716 1.00 86.75 114 GLU A C 1
ATOM 899 O O . GLU A 1 114 ? 15.187 -4.503 -27.918 1.00 86.75 114 GLU A O 1
ATOM 904 N N . VAL A 1 115 ? 15.958 -5.052 -29.962 1.00 88.44 115 VAL A N 1
ATOM 905 C CA . VAL A 1 115 ? 15.917 -3.687 -30.515 1.00 88.44 115 VAL A CA 1
ATOM 906 C C . VAL A 1 115 ? 14.491 -3.146 -30.521 1.00 88.44 115 VAL A C 1
ATOM 908 O O . VAL A 1 115 ? 14.255 -2.063 -29.988 1.00 88.44 115 VAL A O 1
ATOM 911 N N . ALA A 1 116 ? 13.524 -3.905 -31.039 1.00 86.19 116 ALA A N 1
ATOM 912 C CA . ALA A 1 116 ? 12.119 -3.505 -31.036 1.00 86.19 116 ALA A CA 1
ATOM 913 C C . ALA A 1 116 ? 11.574 -3.323 -29.608 1.00 86.19 116 ALA A C 1
ATOM 915 O O . ALA A 1 116 ? 10.902 -2.332 -29.323 1.00 86.19 116 ALA A O 1
ATOM 916 N N . GLY A 1 117 ? 11.901 -4.239 -28.694 1.00 88.69 117 GLY A N 1
ATOM 917 C CA . GLY A 1 117 ? 11.474 -4.183 -27.298 1.00 88.69 117 GLY A CA 1
ATOM 918 C C . GLY A 1 117 ? 12.076 -3.011 -26.513 1.00 88.69 117 GLY A C 1
ATOM 919 O O . GLY A 1 117 ? 11.392 -2.418 -25.677 1.00 88.69 117 GLY A O 1
ATOM 920 N N . HIS A 1 118 ? 13.326 -2.646 -26.799 1.00 89.44 118 HIS A N 1
ATOM 921 C CA . HIS A 1 118 ? 13.999 -1.473 -26.240 1.00 89.44 118 HIS A CA 1
ATOM 922 C C . HIS A 1 118 ? 13.399 -0.165 -26.772 1.00 89.44 118 HIS A C 1
ATOM 924 O O . HIS A 1 118 ? 13.079 0.752 -26.009 1.00 89.44 118 HIS A O 1
ATOM 930 N N . THR A 1 119 ? 13.214 -0.090 -28.087 1.00 87.50 119 THR A N 1
ATOM 931 C CA . THR A 1 119 ? 12.657 1.062 -28.798 1.00 87.50 119 THR A CA 1
ATOM 932 C C . THR A 1 119 ? 11.228 1.359 -28.349 1.00 87.50 119 THR A C 1
ATOM 934 O O . THR A 1 119 ? 10.939 2.472 -27.909 1.00 87.50 119 THR A O 1
ATOM 937 N N . TYR A 1 120 ? 10.357 0.351 -28.350 1.00 85.88 120 TYR A N 1
ATOM 938 C CA . TYR A 1 120 ? 8.939 0.497 -28.017 1.00 85.88 120 TYR A CA 1
ATOM 939 C C . TYR A 1 120 ? 8.622 0.126 -26.565 1.00 85.88 120 TYR A C 1
ATOM 941 O O . TYR A 1 120 ? 7.517 -0.320 -26.259 1.00 85.88 120 TYR A O 1
ATOM 949 N N . PHE A 1 121 ? 9.578 0.305 -25.645 1.00 87.00 121 PHE A N 1
ATOM 950 C CA . PHE A 1 121 ? 9.352 -0.005 -24.236 1.00 87.00 121 PHE A CA 1
ATOM 951 C C . PHE A 1 121 ? 8.176 0.825 -23.670 1.00 87.00 121 PHE A C 1
ATOM 953 O O . PHE A 1 121 ? 8.293 2.055 -23.587 1.00 87.00 121 PHE A O 1
ATOM 960 N N . PRO A 1 122 ? 7.061 0.196 -23.231 1.00 81.75 122 PRO A N 1
ATOM 961 C CA . PRO A 1 122 ? 5.811 0.907 -22.931 1.00 81.75 122 PRO A CA 1
ATOM 962 C C . PRO A 1 122 ? 5.931 1.991 -21.858 1.00 81.75 122 PRO A C 1
ATOM 964 O O . PRO A 1 122 ? 5.186 2.966 -21.869 1.00 81.75 122 PRO A O 1
ATOM 967 N N . SER A 1 123 ? 6.878 1.842 -20.932 1.00 78.62 123 SER A N 1
ATOM 968 C CA . SER A 1 123 ? 7.045 2.775 -19.815 1.00 78.62 123 SER A CA 1
ATOM 969 C C . SER A 1 123 ? 7.786 4.062 -20.187 1.00 78.62 123 SER A C 1
ATOM 971 O O . SER A 1 123 ? 7.896 4.943 -19.339 1.00 78.62 123 SER A O 1
ATOM 973 N N . SER A 1 124 ? 8.352 4.169 -21.395 1.00 83.94 124 SER A N 1
ATOM 974 C CA . SER A 1 124 ? 9.213 5.305 -21.757 1.00 83.94 124 SER A CA 1
ATOM 975 C C . SER A 1 124 ? 9.249 5.662 -23.247 1.00 83.94 124 SER A C 1
ATOM 977 O O . SER A 1 124 ? 10.106 6.448 -23.652 1.00 83.94 124 SER A O 1
ATOM 979 N N . PHE A 1 125 ? 8.394 5.080 -24.092 1.00 79.25 125 PHE A N 1
ATOM 980 C CA . PHE A 1 125 ? 8.428 5.312 -25.545 1.00 79.25 125 PHE A CA 1
ATOM 981 C C . PHE A 1 125 ? 7.918 6.700 -25.978 1.00 79.25 125 PHE A C 1
ATOM 983 O O . PHE A 1 125 ? 8.206 7.116 -27.091 1.00 79.25 125 PHE A O 1
ATOM 990 N N . LEU A 1 126 ? 7.172 7.413 -25.121 1.00 81.88 126 LEU A N 1
ATOM 991 C CA . LEU A 1 126 ? 6.569 8.707 -25.470 1.00 81.88 126 LEU A CA 1
ATOM 992 C C . LEU A 1 126 ? 7.531 9.888 -25.306 1.00 81.88 126 LEU A C 1
ATOM 994 O O . LEU A 1 126 ? 7.892 10.529 -26.276 1.00 81.88 126 LEU A O 1
ATOM 998 N N . VAL A 1 127 ? 7.936 10.215 -24.080 1.00 78.44 127 VAL A N 1
ATOM 999 C CA . VAL A 1 127 ? 8.795 11.390 -23.803 1.00 78.44 127 VAL A CA 1
ATOM 1000 C C . VAL A 1 127 ? 10.014 11.023 -22.956 1.00 78.44 127 VAL A C 1
ATOM 1002 O O . VAL A 1 127 ? 10.659 11.873 -22.353 1.00 78.44 127 VAL A O 1
ATOM 1005 N N . GLY A 1 128 ? 10.340 9.731 -22.905 1.00 80.62 128 GLY A N 1
ATOM 1006 C CA . GLY A 1 128 ? 11.396 9.191 -22.060 1.00 80.62 128 GLY A CA 1
ATOM 1007 C C . GLY A 1 128 ? 10.878 8.622 -20.734 1.00 80.62 128 GLY A C 1
ATOM 1008 O O . GLY A 1 128 ? 9.672 8.432 -20.563 1.00 80.62 128 GLY A O 1
ATOM 1009 N N . PRO A 1 129 ? 11.783 8.275 -19.803 1.00 84.56 129 PRO A N 1
ATOM 1010 C CA . PRO A 1 129 ? 13.225 8.560 -19.810 1.00 84.56 129 PRO A CA 1
ATOM 1011 C C . PRO A 1 129 ? 14.022 7.820 -20.902 1.00 84.56 129 PRO A C 1
ATOM 1013 O O . PRO A 1 129 ? 13.620 6.758 -21.386 1.00 84.56 129 PRO A O 1
ATOM 1016 N N . GLN A 1 130 ? 15.169 8.387 -21.288 1.00 83.94 130 GLN A N 1
ATOM 1017 C CA . GLN A 1 130 ? 16.157 7.732 -22.154 1.00 83.94 130 GLN A CA 1
ATOM 1018 C C . GLN A 1 130 ? 17.025 6.777 -21.316 1.00 83.94 130 GLN A C 1
ATOM 1020 O O . GLN A 1 130 ? 17.332 7.059 -20.156 1.00 83.94 130 GLN A O 1
ATOM 1025 N N . PHE A 1 131 ? 17.380 5.624 -21.881 1.00 89.94 131 PHE A N 1
ATOM 1026 C CA . PHE A 1 131 ? 18.328 4.686 -21.283 1.00 89.94 131 PHE A CA 1
ATOM 1027 C C . PHE A 1 131 ? 19.045 3.869 -22.360 1.00 89.94 131 PHE A C 1
ATOM 1029 O O . PHE A 1 131 ? 18.547 3.762 -23.477 1.00 89.94 131 PHE A O 1
ATOM 1036 N N . SER A 1 132 ? 20.182 3.264 -22.003 1.00 91.38 132 SER A N 1
ATOM 1037 C CA . SER A 1 132 ? 20.959 2.386 -22.887 1.00 91.38 132 SER A CA 1
ATOM 1038 C C . SER A 1 132 ? 20.305 1.019 -23.093 1.00 91.38 132 SER A C 1
ATOM 1040 O O . SER A 1 132 ? 19.562 0.519 -22.240 1.00 91.38 132 SER A O 1
ATOM 1042 N N . MET A 1 133 ? 20.642 0.370 -24.206 1.00 90.56 133 MET A N 1
ATOM 1043 C CA . MET A 1 133 ? 20.203 -0.995 -24.500 1.00 90.56 133 MET A CA 1
ATOM 1044 C C . MET A 1 133 ? 20.697 -1.990 -23.439 1.00 90.56 133 MET A C 1
ATOM 1046 O O . MET A 1 133 ? 19.941 -2.868 -23.027 1.00 90.56 133 MET A O 1
ATOM 1050 N N . ARG A 1 134 ? 21.911 -1.808 -22.899 1.00 88.88 134 ARG A N 1
ATOM 1051 C CA . ARG A 1 134 ? 22.413 -2.651 -21.805 1.00 88.88 134 ARG A CA 1
ATOM 1052 C C . ARG A 1 134 ? 21.483 -2.640 -20.590 1.00 88.88 134 ARG A C 1
ATOM 1054 O O . ARG A 1 134 ? 21.131 -3.693 -20.074 1.00 88.88 134 ARG A O 1
ATOM 1061 N N . ARG A 1 135 ? 20.990 -1.461 -20.189 1.00 88.44 135 ARG A N 1
ATOM 1062 C CA . ARG A 1 135 ? 20.034 -1.338 -19.074 1.00 88.44 135 ARG A CA 1
ATOM 1063 C C . ARG A 1 135 ? 18.721 -2.070 -19.358 1.00 88.44 135 ARG A C 1
ATOM 1065 O O . ARG A 1 135 ? 18.116 -2.615 -18.436 1.00 88.44 135 ARG A O 1
ATOM 1072 N N . TYR A 1 136 ? 18.272 -2.061 -20.612 1.00 89.25 136 TYR A N 1
ATOM 1073 C CA . TYR A 1 136 ? 17.098 -2.819 -21.036 1.00 89.25 136 TYR A CA 1
ATOM 1074 C C . TYR A 1 136 ? 17.341 -4.330 -20.945 1.00 89.25 136 TYR A C 1
ATOM 1076 O O . TYR A 1 136 ? 16.513 -5.038 -20.375 1.00 89.25 136 TYR A O 1
ATOM 1084 N N . GLN A 1 137 ? 18.494 -4.813 -21.411 1.00 89.38 137 GLN A N 1
ATOM 1085 C CA . GLN A 1 137 ? 18.878 -6.222 -21.290 1.00 89.38 137 GLN A CA 1
ATOM 1086 C C . GLN A 1 137 ? 18.985 -6.661 -19.826 1.00 89.38 137 GLN A C 1
ATOM 1088 O O . GLN A 1 137 ? 18.421 -7.692 -19.476 1.00 89.38 137 GLN A O 1
ATOM 1093 N N . ASP A 1 138 ? 19.603 -5.858 -18.954 1.00 86.00 138 ASP A N 1
ATOM 1094 C CA . ASP A 1 138 ? 19.700 -6.135 -17.511 1.00 86.00 138 ASP A CA 1
ATOM 1095 C C . ASP A 1 138 ? 18.308 -6.169 -16.833 1.00 86.00 138 ASP A C 1
ATOM 1097 O O . ASP A 1 138 ? 18.068 -6.918 -15.880 1.00 86.00 138 ASP A O 1
ATOM 1101 N N . PHE A 1 139 ? 17.361 -5.355 -17.319 1.00 85.00 139 PHE A N 1
ATOM 1102 C CA . PHE A 1 139 ? 15.968 -5.364 -16.862 1.00 85.00 139 PHE A CA 1
ATOM 1103 C C . PHE A 1 139 ? 15.231 -6.638 -17.295 1.00 85.00 139 PHE A C 1
ATOM 1105 O O . PHE A 1 139 ? 14.568 -7.265 -16.466 1.00 85.00 139 PHE A O 1
ATOM 1112 N N . VAL A 1 140 ? 15.359 -7.033 -18.565 1.00 86.19 140 VAL A N 1
ATOM 1113 C CA . VAL A 1 140 ? 14.694 -8.222 -19.125 1.00 86.19 140 VAL A CA 1
ATOM 1114 C C . VAL A 1 140 ? 15.296 -9.516 -18.572 1.00 86.19 140 VAL A C 1
ATOM 1116 O O . VAL A 1 140 ? 14.551 -10.438 -18.242 1.00 86.19 140 VAL A O 1
ATOM 1119 N N . SER A 1 141 ? 16.621 -9.576 -18.410 1.00 81.12 141 SER A N 1
ATOM 1120 C CA . SER A 1 141 ? 17.330 -10.719 -17.818 1.00 81.12 141 SER A CA 1
ATOM 1121 C C . SER A 1 141 ? 17.049 -10.872 -16.324 1.00 81.12 141 SER A C 1
ATOM 1123 O O . SER A 1 141 ? 17.238 -11.945 -15.754 1.00 81.12 141 SER A O 1
ATOM 1125 N N . GLY A 1 142 ? 16.566 -9.808 -15.679 1.00 71.06 142 GLY A N 1
ATOM 1126 C CA . GLY A 1 142 ? 16.321 -9.798 -14.250 1.00 71.06 142 GLY A CA 1
ATOM 1127 C C . GLY A 1 142 ? 17.607 -9.771 -13.428 1.00 71.06 142 GLY A C 1
ATOM 1128 O O . GLY A 1 142 ? 17.556 -10.165 -12.269 1.00 71.06 142 GLY A O 1
ATOM 1129 N N . GLU A 1 143 ? 18.728 -9.265 -13.954 1.00 68.88 143 GLU A N 1
ATOM 1130 C CA . GLU A 1 143 ? 19.985 -9.107 -13.196 1.00 68.88 143 GLU A CA 1
ATOM 1131 C C . GLU A 1 143 ? 19.763 -8.291 -11.900 1.00 68.88 143 GLU A C 1
ATOM 1133 O O . GLU A 1 143 ? 20.332 -8.560 -10.839 1.00 68.88 143 GLU A O 1
ATOM 1138 N N . PHE A 1 144 ? 18.827 -7.335 -11.933 1.00 62.06 144 PHE A N 1
ATOM 1139 C CA . PHE A 1 144 ? 18.402 -6.588 -10.746 1.00 62.06 144 PHE A CA 1
ATOM 1140 C C . PHE A 1 144 ? 17.687 -7.440 -9.681 1.00 62.06 144 PHE A C 1
ATOM 1142 O O . PHE A 1 144 ? 17.639 -7.032 -8.521 1.00 62.06 144 PHE A O 1
ATOM 1149 N N . ARG A 1 145 ? 17.135 -8.613 -10.028 1.00 58.44 145 ARG A N 1
ATOM 1150 C CA . ARG A 1 145 ? 16.616 -9.577 -9.041 1.00 58.44 145 ARG A CA 1
ATOM 1151 C C . ARG A 1 145 ? 17.747 -10.254 -8.268 1.00 58.44 145 ARG A C 1
ATOM 1153 O O . ARG A 1 145 ? 17.538 -10.569 -7.098 1.00 58.44 145 ARG A O 1
ATOM 1160 N N . GLU A 1 146 ? 18.911 -10.456 -8.888 1.00 52.12 146 GLU A N 1
ATOM 1161 C CA . GLU A 1 146 ? 20.069 -11.123 -8.273 1.00 52.12 146 GLU A CA 1
ATOM 1162 C C . GLU A 1 146 ? 20.881 -10.183 -7.377 1.00 52.12 146 GLU A C 1
ATOM 1164 O O . GLU A 1 146 ? 21.357 -10.595 -6.318 1.00 52.12 146 GLU A O 1
ATOM 1169 N N . LYS A 1 147 ? 20.926 -8.883 -7.705 1.00 60.19 147 LYS A N 1
ATOM 1170 C CA . LYS A 1 147 ? 21.382 -7.823 -6.786 1.00 60.19 147 LYS A CA 1
ATOM 1171 C C . LYS A 1 147 ? 20.310 -7.562 -5.722 1.00 60.19 147 LYS A C 1
ATOM 1173 O O . LYS A 1 147 ? 19.678 -6.507 -5.686 1.00 60.19 147 LYS A O 1
ATOM 1178 N N . MET A 1 148 ? 20.070 -8.561 -4.870 1.00 63.91 148 MET A N 1
ATOM 1179 C CA . MET A 1 148 ? 19.063 -8.530 -3.813 1.00 63.91 148 MET A CA 1
ATOM 1180 C C . MET A 1 148 ? 19.258 -7.285 -2.944 1.00 63.91 148 MET A C 1
ATOM 1182 O O . MET A 1 148 ? 20.199 -7.193 -2.157 1.00 63.91 148 MET A O 1
ATOM 1186 N N . LEU A 1 149 ? 18.333 -6.327 -3.061 1.00 76.06 149 LEU A N 1
ATOM 1187 C CA . LEU A 1 149 ? 18.238 -5.219 -2.117 1.00 76.06 149 LEU A CA 1
ATOM 1188 C C . LEU A 1 149 ? 18.244 -5.782 -0.682 1.00 76.06 149 LEU A C 1
ATOM 1190 O O . LEU A 1 149 ? 17.546 -6.772 -0.424 1.00 76.06 149 LEU A O 1
ATOM 1194 N N . PRO A 1 150 ? 18.967 -5.152 0.263 1.00 87.12 150 PRO A N 1
ATOM 1195 C CA . PRO A 1 150 ? 18.861 -5.485 1.675 1.00 87.12 150 PRO A CA 1
ATOM 1196 C C . PRO A 1 150 ? 17.396 -5.562 2.102 1.00 87.12 150 PRO A C 1
ATOM 1198 O O . PRO A 1 150 ? 16.572 -4.762 1.652 1.00 87.12 150 PRO A O 1
ATOM 1201 N N . PHE A 1 151 ? 17.076 -6.503 2.988 1.00 88.75 151 PHE A N 1
ATOM 1202 C CA . PHE A 1 151 ? 15.698 -6.792 3.388 1.00 88.75 151 PHE A CA 1
ATOM 1203 C C . PHE A 1 151 ? 14.909 -5.533 3.796 1.00 88.75 151 PHE A C 1
ATOM 1205 O O . PHE A 1 151 ? 13.807 -5.306 3.302 1.00 88.75 151 PHE A O 1
ATOM 1212 N N . VAL A 1 152 ? 15.516 -4.648 4.592 1.00 90.75 152 VAL A N 1
ATOM 1213 C CA . VAL A 1 152 ? 14.901 -3.372 5.000 1.00 90.75 152 VAL A CA 1
ATOM 1214 C C . VAL A 1 152 ? 14.555 -2.493 3.794 1.00 90.75 152 VAL A C 1
ATOM 1216 O O . VAL A 1 152 ? 13.455 -1.951 3.726 1.00 90.75 152 VAL A O 1
ATOM 1219 N N . LYS A 1 153 ? 15.447 -2.391 2.798 1.00 90.44 153 LYS A N 1
ATOM 1220 C CA . LYS A 1 153 ? 15.182 -1.612 1.579 1.00 90.44 153 LYS A CA 1
ATOM 1221 C C . LYS A 1 153 ? 14.024 -2.206 0.779 1.00 90.44 153 LYS A C 1
ATOM 1223 O O . LYS A 1 153 ? 13.202 -1.443 0.286 1.00 90.44 153 LYS A O 1
ATOM 1228 N N . LYS A 1 154 ? 13.903 -3.538 0.697 1.00 90.25 154 LYS A N 1
ATOM 1229 C CA . LYS A 1 154 ? 12.747 -4.186 0.049 1.00 90.25 154 LYS A CA 1
ATOM 1230 C C . LYS A 1 154 ? 11.431 -3.803 0.731 1.00 90.25 154 LYS A C 1
ATOM 1232 O O . LYS A 1 154 ? 10.479 -3.447 0.046 1.00 90.25 154 LYS A O 1
ATOM 1237 N N . CYS A 1 155 ? 11.394 -3.813 2.064 1.00 93.12 155 CYS A N 1
ATOM 1238 C CA . CYS A 1 155 ? 10.219 -3.402 2.835 1.00 93.12 155 CYS A CA 1
ATOM 1239 C C . CYS A 1 155 ? 9.860 -1.921 2.621 1.00 93.12 155 CYS A C 1
ATOM 1241 O O . CYS A 1 155 ? 8.688 -1.585 2.471 1.00 93.12 155 CYS A O 1
ATOM 1243 N N . LEU A 1 156 ? 10.856 -1.033 2.555 1.00 94.19 156 LEU A N 1
ATOM 1244 C CA . LEU A 1 156 ? 10.629 0.392 2.292 1.00 94.19 156 LEU A CA 1
ATOM 1245 C C . LEU A 1 156 ? 10.129 0.649 0.866 1.00 94.19 156 LEU A C 1
ATOM 1247 O O . LEU A 1 156 ? 9.171 1.398 0.682 1.00 94.19 156 LEU A O 1
ATOM 1251 N N . VAL A 1 157 ? 10.737 0.000 -0.134 1.00 92.00 157 VAL A N 1
ATOM 1252 C CA . VAL A 1 157 ? 10.286 0.064 -1.535 1.00 92.00 157 VAL A CA 1
ATOM 1253 C C . VAL A 1 157 ? 8.855 -0.445 -1.654 1.00 92.00 157 VAL A C 1
ATOM 1255 O O . VAL A 1 157 ? 8.051 0.147 -2.367 1.00 92.00 157 VAL A O 1
ATOM 1258 N N . LEU A 1 158 ? 8.518 -1.500 -0.913 1.00 93.06 158 LEU A N 1
ATOM 1259 C CA . LEU A 1 158 ? 7.167 -2.029 -0.864 1.00 93.06 158 LEU A CA 1
ATOM 1260 C C . LEU A 1 158 ? 6.156 -1.009 -0.320 1.00 93.06 158 LEU A C 1
ATOM 1262 O O . LEU A 1 158 ? 5.110 -0.798 -0.935 1.00 93.06 158 LEU A O 1
ATOM 1266 N N . GLY A 1 159 ? 6.468 -0.351 0.799 1.00 94.44 159 GLY A N 1
ATOM 1267 C CA . GLY A 1 159 ? 5.613 0.705 1.347 1.00 94.44 159 GLY A CA 1
ATOM 1268 C C . GLY A 1 159 ? 5.447 1.879 0.378 1.00 94.44 159 GLY A C 1
ATOM 1269 O O . GLY A 1 159 ? 4.328 2.333 0.129 1.00 94.44 159 GLY A O 1
ATOM 1270 N N . PHE A 1 160 ? 6.544 2.308 -0.254 1.00 94.31 160 PHE A N 1
ATOM 1271 C CA . PHE A 1 160 ? 6.524 3.379 -1.251 1.00 94.31 160 PHE A CA 1
ATOM 1272 C C . PHE A 1 160 ? 5.647 3.018 -2.453 1.00 94.31 160 PHE A C 1
ATOM 1274 O O . PHE A 1 160 ? 4.770 3.787 -2.844 1.00 94.31 160 PHE A O 1
ATOM 1281 N N . TRP A 1 161 ? 5.826 1.815 -2.999 1.00 94.00 161 TRP A N 1
ATOM 1282 C CA . TRP A 1 161 ? 5.019 1.306 -4.102 1.00 94.00 161 TRP A CA 1
ATOM 1283 C C . TRP A 1 161 ? 3.528 1.224 -3.743 1.00 94.00 161 TRP A C 1
ATOM 1285 O O . TRP A 1 161 ? 2.681 1.633 -4.540 1.00 94.00 161 TRP A O 1
ATOM 1295 N N . GLY A 1 162 ? 3.199 0.757 -2.535 1.00 92.56 162 GLY A N 1
ATOM 1296 C CA . GLY A 1 162 ? 1.820 0.703 -2.045 1.00 92.56 162 GLY A CA 1
ATOM 1297 C C . GLY A 1 162 ? 1.164 2.079 -2.006 1.00 92.56 162 GLY A C 1
ATOM 1298 O O . GLY A 1 162 ? 0.049 2.261 -2.496 1.00 92.56 162 GLY A O 1
ATOM 1299 N N . LYS A 1 163 ? 1.894 3.075 -1.498 1.00 91.69 163 LYS A N 1
ATOM 1300 C CA . LYS A 1 163 ? 1.432 4.463 -1.427 1.00 91.69 163 LYS A CA 1
ATOM 1301 C C . LYS A 1 163 ? 1.203 5.066 -2.813 1.00 91.69 163 LYS A C 1
ATOM 1303 O O . LYS A 1 163 ? 0.123 5.589 -3.079 1.00 91.69 163 LYS A O 1
ATOM 1308 N N . MET A 1 164 ? 2.165 4.899 -3.721 1.00 90.50 164 MET A N 1
ATOM 1309 C CA . MET A 1 164 ? 2.031 5.339 -5.115 1.00 90.50 164 MET A CA 1
ATOM 1310 C C . MET A 1 164 ? 0.852 4.671 -5.828 1.00 90.50 164 MET A C 1
ATOM 1312 O O . MET A 1 164 ? 0.190 5.290 -6.658 1.00 90.50 164 MET A O 1
ATOM 1316 N N . THR A 1 165 ? 0.564 3.412 -5.497 1.00 90.94 165 THR A N 1
ATOM 1317 C CA . THR A 1 165 ? -0.571 2.680 -6.064 1.00 90.94 165 THR A CA 1
ATOM 1318 C C . THR A 1 165 ? -1.906 3.271 -5.611 1.00 90.94 165 THR A C 1
ATOM 1320 O O . THR A 1 165 ? -2.779 3.486 -6.450 1.00 90.94 165 THR A O 1
ATOM 1323 N N . LEU A 1 166 ? -2.061 3.598 -4.322 1.00 90.69 166 LEU A N 1
ATOM 1324 C CA . LEU A 1 166 ? -3.284 4.229 -3.808 1.00 90.69 166 LEU A CA 1
ATOM 1325 C C . LEU A 1 166 ? -3.463 5.673 -4.276 1.00 90.69 166 LEU A C 1
ATOM 1327 O O . LEU A 1 166 ? -4.592 6.099 -4.517 1.00 90.69 166 LEU A O 1
ATOM 1331 N N . TYR A 1 167 ? -2.371 6.422 -4.433 1.00 91.31 167 TYR A N 1
ATOM 1332 C CA . TYR A 1 167 ? -2.428 7.824 -4.845 1.00 91.31 167 TYR A CA 1
ATOM 1333 C C . TYR A 1 167 ? -3.089 8.028 -6.203 1.00 91.31 167 TYR A C 1
ATOM 1335 O O . TYR A 1 167 ? -3.789 9.017 -6.369 1.00 91.31 167 TYR A O 1
ATOM 1343 N N . LYS A 1 168 ? -2.995 7.061 -7.121 1.00 89.06 168 LYS A N 1
ATOM 1344 C CA . LYS A 1 168 ? -3.737 7.098 -8.392 1.00 89.06 168 LYS A CA 1
ATOM 1345 C C . LYS A 1 168 ? -5.242 7.281 -8.166 1.00 89.06 168 LYS A C 1
ATOM 1347 O O . LYS A 1 168 ? -5.859 8.139 -8.785 1.00 89.06 168 LYS A O 1
ATOM 1352 N N . TYR A 1 169 ? -5.811 6.514 -7.237 1.00 87.56 169 TYR A N 1
ATOM 1353 C CA . TYR A 1 169 ? -7.235 6.573 -6.905 1.00 87.56 169 TYR A CA 1
ATOM 1354 C C . TYR A 1 169 ? -7.583 7.832 -6.119 1.00 87.56 169 TYR A C 1
ATOM 1356 O O . TYR A 1 169 ? -8.564 8.501 -6.432 1.00 87.56 169 TYR A O 1
ATOM 1364 N N . ILE A 1 170 ? -6.752 8.180 -5.133 1.00 93.50 170 ILE A N 1
ATOM 1365 C CA . ILE A 1 170 ? -6.954 9.376 -4.310 1.00 93.50 170 ILE A CA 1
ATOM 1366 C C . ILE A 1 170 ? -6.949 10.633 -5.187 1.00 93.50 170 ILE A C 1
ATOM 1368 O O . ILE A 1 170 ? -7.829 11.471 -5.034 1.00 93.50 170 ILE A O 1
ATOM 1372 N N . SER A 1 171 ? -6.030 10.745 -6.150 1.00 91.56 171 SER A N 1
ATOM 1373 C CA . SER A 1 171 ? -5.995 11.863 -7.096 1.00 91.56 171 SER A CA 1
ATOM 1374 C C . SER A 1 171 ? -7.284 11.968 -7.912 1.00 91.56 171 SER A C 1
ATOM 1376 O O . SER A 1 171 ? -7.866 13.048 -7.986 1.00 91.56 171 SER A O 1
ATOM 1378 N N . CYS A 1 172 ? -7.777 10.859 -8.473 1.00 91.75 172 CYS A N 1
ATOM 1379 C CA . CYS A 1 172 ? -9.036 10.856 -9.222 1.00 91.75 172 CYS A CA 1
ATOM 1380 C C . CYS A 1 172 ? -10.241 11.238 -8.349 1.00 91.75 172 CYS A C 1
ATOM 1382 O O . CYS A 1 172 ? -11.108 11.993 -8.795 1.00 91.75 172 CYS A O 1
ATOM 1384 N N . TRP A 1 173 ? -10.296 10.752 -7.105 1.00 93.75 173 TRP A N 1
ATOM 1385 C CA . TRP A 1 173 ? -11.359 11.117 -6.169 1.00 93.75 173 TRP A CA 1
ATOM 1386 C C . TRP A 1 173 ? -11.318 12.591 -5.803 1.00 93.75 173 TRP A C 1
ATOM 1388 O O . TRP A 1 173 ? -12.356 13.229 -5.871 1.00 93.75 173 TRP A O 1
ATOM 1398 N N . LEU A 1 174 ? -10.148 13.158 -5.510 1.00 93.00 174 LEU A N 1
ATOM 1399 C CA . LEU A 1 174 ? -10.030 14.577 -5.167 1.00 93.00 174 LEU A CA 1
ATOM 1400 C C . LEU A 1 174 ? -10.449 15.495 -6.321 1.00 93.00 174 LEU A C 1
ATOM 1402 O O . LEU A 1 174 ? -11.116 16.499 -6.089 1.00 93.00 174 LEU A O 1
ATOM 1406 N N . ILE A 1 175 ? -10.103 15.141 -7.565 1.00 93.19 175 ILE A N 1
ATOM 1407 C CA . ILE A 1 175 ? -10.559 15.886 -8.750 1.00 93.19 175 ILE A CA 1
ATOM 1408 C C . ILE A 1 175 ? -12.089 15.822 -8.856 1.00 93.19 175 ILE A C 1
ATOM 1410 O O . ILE A 1 175 ? -12.742 16.848 -9.038 1.00 93.19 175 ILE A O 1
ATOM 1414 N N . SER A 1 176 ? -12.665 14.629 -8.694 1.00 92.56 176 SER A N 1
ATOM 1415 C CA . SER A 1 176 ? -14.119 14.423 -8.768 1.00 92.56 176 SER A CA 1
ATOM 1416 C C . SER A 1 176 ? -14.858 15.145 -7.636 1.00 92.56 176 SER A C 1
ATOM 1418 O O . SER A 1 176 ? -15.871 15.796 -7.872 1.00 92.56 176 SER A O 1
ATOM 1420 N N . GLU A 1 177 ? -14.322 15.088 -6.416 1.00 92.50 177 GLU A N 1
ATOM 1421 C CA . GLU A 1 177 ? -14.827 15.821 -5.255 1.00 92.50 177 GLU A CA 1
ATOM 1422 C C . GLU A 1 177 ? -14.819 17.329 -5.513 1.00 92.50 177 GLU A C 1
ATOM 1424 O O . GLU A 1 177 ? -15.812 17.985 -5.217 1.00 92.50 177 GLU A O 1
ATOM 1429 N N . GLY A 1 178 ? -13.761 17.871 -6.128 1.00 92.31 178 GLY A N 1
ATOM 1430 C CA . GLY A 1 178 ? -13.696 19.279 -6.528 1.00 92.31 178 GLY A CA 1
ATOM 1431 C C . GLY A 1 178 ? -14.855 19.692 -7.440 1.00 92.31 178 GLY A C 1
ATOM 1432 O O . GLY A 1 178 ? -15.516 20.695 -7.179 1.00 92.31 178 GLY A O 1
ATOM 1433 N N . VAL A 1 179 ? -15.169 18.879 -8.454 1.00 93.88 179 VAL A N 1
ATOM 1434 C CA . VAL A 1 179 ? -16.320 19.115 -9.345 1.00 93.88 179 VAL A CA 1
ATOM 1435 C C . VAL A 1 179 ? -17.637 19.062 -8.567 1.00 93.88 179 VAL A C 1
ATOM 1437 O O . VAL A 1 179 ? -18.489 19.939 -8.725 1.00 93.88 179 VAL A O 1
ATOM 1440 N N . CYS A 1 180 ? -17.803 18.077 -7.681 1.00 93.56 180 CYS A N 1
ATOM 1441 C CA . CYS A 1 180 ? -18.998 17.969 -6.849 1.00 93.56 180 CYS A CA 1
ATOM 1442 C C . CYS A 1 180 ? -19.156 19.174 -5.906 1.00 93.56 180 CYS A C 1
ATOM 1444 O O . CYS A 1 180 ? -20.277 19.650 -5.728 1.00 93.56 180 CYS A O 1
ATOM 1446 N N . ILE A 1 181 ? -18.064 19.693 -5.338 1.00 93.25 181 ILE A N 1
ATOM 1447 C CA . ILE A 1 181 ? -18.078 20.900 -4.499 1.00 93.25 181 ILE A CA 1
ATOM 1448 C C . ILE A 1 181 ? -18.548 22.100 -5.325 1.00 93.25 181 ILE A C 1
ATOM 1450 O O . ILE A 1 181 ? -19.474 22.794 -4.912 1.00 93.25 181 ILE A O 1
ATOM 1454 N N . CYS A 1 182 ? -17.980 22.309 -6.518 1.00 92.19 182 CYS A N 1
ATOM 1455 C CA . CYS A 1 182 ? -18.387 23.394 -7.415 1.00 92.19 182 CYS A CA 1
ATOM 1456 C C . CYS A 1 182 ? -19.862 23.298 -7.836 1.00 92.19 182 CYS A C 1
ATOM 1458 O O . CYS A 1 182 ? -20.520 24.321 -7.990 1.00 92.19 182 CYS A O 1
ATOM 1460 N N . SER A 1 183 ? -20.395 22.082 -7.9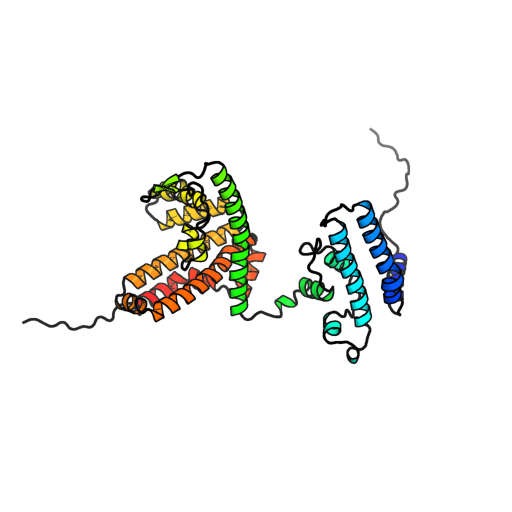87 1.00 94.19 183 SER A N 1
ATOM 1461 C CA . SER A 1 183 ? -21.812 21.853 -8.306 1.00 94.19 183 SER A CA 1
ATOM 1462 C C . SER A 1 183 ? -22.774 22.066 -7.127 1.00 94.19 183 SER A C 1
ATOM 1464 O O . SER A 1 183 ? -23.987 22.052 -7.313 1.00 94.19 183 SER A O 1
ATOM 1466 N N . GLY A 1 184 ? -22.256 22.211 -5.904 1.00 92.00 184 GLY A N 1
ATOM 1467 C CA . GLY A 1 184 ? -23.049 22.291 -4.678 1.00 92.00 184 GLY A CA 1
ATOM 1468 C C . GLY A 1 184 ? -23.487 20.938 -4.094 1.00 92.00 184 GLY A C 1
ATOM 1469 O O . GLY A 1 184 ? -24.006 20.903 -2.980 1.00 92.00 184 GLY A O 1
ATOM 1470 N N . LEU A 1 185 ? -23.245 19.820 -4.791 1.00 92.75 185 LEU A N 1
ATOM 1471 C CA . LEU A 1 185 ? -23.699 18.479 -4.393 1.00 92.75 185 LEU A CA 1
ATOM 1472 C C . LEU A 1 185 ? -23.140 18.020 -3.037 1.00 92.75 185 LEU A C 1
ATOM 1474 O O . LEU A 1 185 ? -23.792 17.262 -2.326 1.00 92.75 185 LEU A O 1
ATOM 1478 N N . THR A 1 186 ? -21.941 18.472 -2.662 1.00 92.75 186 THR A N 1
ATOM 1479 C CA . THR A 1 186 ? -21.288 18.044 -1.412 1.00 92.75 186 THR A CA 1
ATOM 1480 C C . THR A 1 186 ? -21.714 18.841 -0.181 1.00 92.75 186 THR A C 1
ATOM 1482 O O . THR A 1 186 ? -21.149 18.629 0.898 1.00 92.75 186 THR A O 1
ATOM 1485 N N . TYR A 1 187 ? -22.678 19.756 -0.317 1.00 92.44 187 TYR A N 1
ATOM 1486 C CA . TYR A 1 187 ? -23.195 20.526 0.807 1.00 92.44 187 TYR A CA 1
ATOM 1487 C C . TYR A 1 187 ? -23.719 19.596 1.908 1.00 92.44 187 TYR A C 1
ATOM 1489 O O . TYR A 1 187 ? -24.582 18.751 1.679 1.00 92.44 187 TYR A O 1
ATOM 1497 N N . ASN A 1 188 ? -23.208 19.779 3.122 1.00 91.06 188 ASN A N 1
ATOM 1498 C CA . ASN A 1 188 ? -23.514 18.925 4.266 1.00 91.06 188 ASN A CA 1
ATOM 1499 C C . ASN A 1 188 ? -23.787 19.752 5.533 1.00 91.06 188 ASN A C 1
ATOM 1501 O O . ASN A 1 188 ? -23.285 19.473 6.625 1.00 91.06 188 ASN A O 1
ATOM 1505 N N . GLY A 1 189 ? -24.562 20.827 5.377 1.00 92.06 189 GLY A N 1
ATOM 1506 C CA . GLY A 1 189 ? -24.933 21.712 6.478 1.00 92.06 189 GLY A CA 1
ATOM 1507 C C . GLY A 1 189 ? -23.810 22.664 6.906 1.00 92.06 189 GLY A C 1
ATOM 1508 O O . GLY A 1 189 ? -22.957 23.057 6.108 1.00 92.06 189 GLY A O 1
ATOM 1509 N N . LYS A 1 190 ? -23.833 23.074 8.181 1.00 92.81 190 LYS A N 1
ATOM 1510 C CA . LYS A 1 190 ? -22.867 24.011 8.779 1.00 92.81 190 LYS A CA 1
ATOM 1511 C C . LYS A 1 190 ? -22.196 23.419 10.024 1.00 92.81 190 LYS A C 1
ATOM 1513 O O . LYS A 1 190 ? -22.753 22.542 10.685 1.00 92.81 190 LYS A O 1
ATOM 1518 N N . THR A 1 191 ? -20.981 23.863 10.338 1.00 88.62 191 THR A N 1
ATOM 1519 C CA . THR A 1 191 ? -20.318 23.595 11.623 1.00 88.62 191 THR A CA 1
ATOM 1520 C C . THR A 1 191 ? -20.998 24.379 12.755 1.00 88.62 191 THR A C 1
ATOM 1522 O O . THR A 1 191 ? -21.737 25.325 12.472 1.00 88.62 191 THR A O 1
ATOM 1525 N N . PRO A 1 192 ? -20.738 24.031 14.033 1.00 90.38 192 PRO A N 1
ATOM 1526 C CA . PRO A 1 192 ? -21.155 24.858 15.169 1.00 90.38 192 PRO A CA 1
ATOM 1527 C C . PRO A 1 192 ? -20.704 26.323 15.045 1.00 90.38 192 PRO A C 1
ATOM 1529 O O . PRO A 1 192 ? -21.433 27.222 15.441 1.00 90.38 192 PRO A O 1
ATOM 1532 N N . ASP A 1 193 ? -19.558 26.559 14.399 1.00 90.88 193 ASP A N 1
ATOM 1533 C CA . ASP A 1 193 ? -18.991 27.891 14.140 1.00 90.88 193 ASP A CA 1
ATOM 1534 C C . ASP A 1 193 ? -19.632 28.613 12.934 1.00 90.88 193 ASP A C 1
ATOM 1536 O O . ASP A 1 193 ? -19.146 29.647 12.485 1.00 90.88 193 ASP A O 1
ATOM 1540 N N . GLY A 1 194 ? -20.691 28.046 12.346 1.00 90.44 194 GLY A N 1
ATOM 1541 C CA . GLY A 1 194 ? -21.430 28.629 11.222 1.00 90.44 194 GLY A CA 1
ATOM 1542 C C . GLY A 1 194 ? -20.798 28.435 9.837 1.00 90.44 194 GLY A C 1
ATOM 1543 O O . GLY A 1 194 ? -21.394 28.862 8.845 1.00 90.44 194 GLY A O 1
ATOM 1544 N N . GLN A 1 195 ? -19.647 27.762 9.734 1.00 90.81 195 GLN A N 1
ATOM 1545 C CA . GLN A 1 195 ? -18.962 27.510 8.460 1.00 90.81 195 GLN A CA 1
ATOM 1546 C C . GLN A 1 195 ? -19.668 26.420 7.653 1.00 90.81 195 GLN A C 1
ATOM 1548 O O . GLN A 1 195 ? -20.084 25.403 8.205 1.00 90.81 195 GLN A O 1
ATOM 1553 N N . ILE A 1 196 ? -19.790 26.601 6.337 1.00 90.12 196 ILE A N 1
ATOM 1554 C CA . ILE A 1 196 ? -20.428 25.609 5.460 1.00 90.12 196 ILE A CA 1
ATOM 1555 C C . ILE A 1 196 ? -19.533 24.373 5.327 1.00 90.12 196 ILE A C 1
ATOM 1557 O O . ILE A 1 196 ? -18.335 24.486 5.068 1.00 90.12 196 ILE A O 1
ATOM 1561 N N . LYS A 1 197 ? -20.124 23.184 5.478 1.00 90.88 197 LYS A N 1
ATOM 1562 C CA . LYS A 1 197 ? -19.447 21.910 5.234 1.00 90.88 197 LYS A CA 1
ATOM 1563 C C . LYS A 1 197 ? -19.665 21.452 3.799 1.00 90.88 197 LYS A C 1
ATOM 1565 O O . LYS A 1 197 ? -20.801 21.347 3.343 1.00 90.88 197 LYS A O 1
ATOM 1570 N N . TRP A 1 198 ? -18.564 21.113 3.141 1.00 89.56 198 TRP A N 1
ATOM 1571 C CA . TRP A 1 198 ? -18.524 20.614 1.765 1.00 89.56 198 TRP A CA 1
ATOM 1572 C C . TRP A 1 198 ? -18.041 19.158 1.683 1.00 89.56 198 TRP A C 1
ATOM 1574 O O . TRP A 1 198 ? -17.485 18.735 0.673 1.00 89.56 198 TRP A O 1
ATOM 1584 N N . ASP A 1 199 ? -18.208 18.393 2.764 1.00 89.12 199 ASP A N 1
ATOM 1585 C CA . ASP A 1 199 ? -17.688 17.032 2.920 1.00 89.12 199 ASP A CA 1
ATOM 1586 C C . ASP A 1 199 ? -18.728 15.930 2.648 1.00 89.12 199 ASP A C 1
ATOM 1588 O O . ASP A 1 199 ? -18.439 14.755 2.867 1.00 89.12 199 ASP A O 1
ATOM 1592 N N . GLY A 1 200 ? -19.917 16.278 2.139 1.00 88.00 200 GLY A N 1
ATOM 1593 C CA . GLY A 1 200 ? -21.032 15.341 1.948 1.00 88.00 200 GLY A CA 1
ATOM 1594 C C . GLY A 1 200 ? -20.732 14.177 1.001 1.00 88.00 200 GLY A C 1
ATOM 1595 O O . GLY A 1 200 ? -21.286 13.093 1.167 1.00 88.00 200 GLY A O 1
ATOM 1596 N N . CYS A 1 201 ? -19.813 14.367 0.050 1.00 89.69 201 CYS A N 1
ATOM 1597 C CA . CYS A 1 201 ? -19.340 13.306 -0.845 1.00 89.69 201 CYS A CA 1
ATOM 1598 C C . CYS A 1 201 ? -17.850 12.984 -0.667 1.00 89.69 201 CYS A C 1
ATOM 1600 O O . CYS A 1 201 ? -17.286 12.305 -1.522 1.00 89.69 201 CYS A O 1
ATOM 1602 N N . ALA A 1 202 ? -17.212 13.431 0.421 1.00 91.25 202 ALA A N 1
ATOM 1603 C CA . ALA A 1 202 ? -15.792 13.184 0.651 1.00 91.25 202 ALA A CA 1
ATOM 1604 C C . ALA A 1 202 ? -15.517 11.677 0.749 1.00 91.25 202 ALA A C 1
ATOM 1606 O O . ALA A 1 202 ? -15.974 10.994 1.668 1.00 91.25 202 ALA A O 1
ATOM 1607 N N . ASN A 1 203 ? -14.753 11.154 -0.202 1.00 92.56 203 ASN A N 1
ATOM 1608 C CA . ASN A 1 203 ? -14.387 9.753 -0.281 1.00 92.56 203 ASN A CA 1
ATOM 1609 C C . ASN A 1 203 ? -13.022 9.478 0.365 1.00 92.56 203 ASN A C 1
ATOM 1611 O O . ASN A 1 203 ? -12.703 8.320 0.650 1.00 92.56 203 ASN A O 1
ATOM 1615 N N . VAL A 1 204 ? -12.241 10.527 0.648 1.00 94.25 204 VAL A N 1
ATOM 1616 C CA . VAL A 1 204 ? -10.962 10.435 1.357 1.00 94.25 204 VAL A CA 1
ATOM 1617 C C . VAL A 1 204 ? -10.773 11.540 2.406 1.00 94.25 204 VAL A C 1
ATOM 1619 O O . V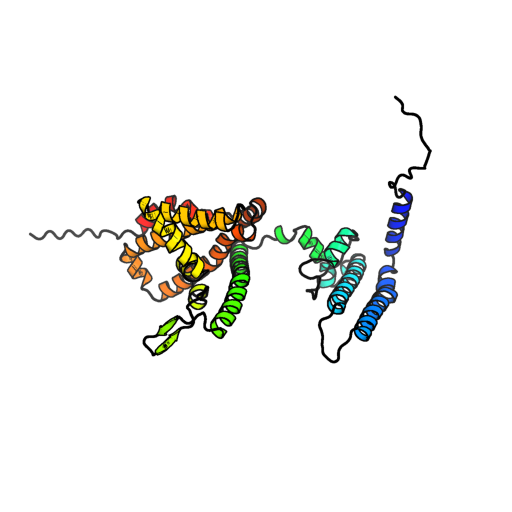AL A 1 204 ? -11.049 12.711 2.174 1.00 94.25 204 VAL A O 1
ATOM 1622 N N . LYS A 1 205 ? -10.231 11.188 3.579 1.00 93.88 205 LYS A N 1
ATOM 1623 C CA . LYS A 1 205 ? -9.781 12.146 4.609 1.00 93.88 205 LYS A CA 1
ATOM 1624 C C . LYS A 1 205 ? -8.259 12.224 4.621 1.00 93.88 205 LYS A C 1
ATOM 1626 O O . LYS A 1 205 ? -7.612 11.555 5.426 1.00 93.88 205 LYS A O 1
ATOM 1631 N N . LEU A 1 206 ? -7.688 13.075 3.768 1.00 92.75 206 LEU A N 1
ATOM 1632 C CA . LEU A 1 206 ? -6.237 13.158 3.535 1.00 92.75 206 LEU A CA 1
ATOM 1633 C C . LEU A 1 206 ? -5.397 13.275 4.812 1.00 92.75 206 LEU A C 1
ATOM 1635 O O . LEU A 1 206 ? -4.453 12.515 4.994 1.00 92.75 206 LEU A O 1
ATOM 1639 N N . ARG A 1 207 ? -5.755 14.176 5.736 1.00 93.25 207 ARG A N 1
ATOM 1640 C CA . ARG A 1 207 ? -4.984 14.359 6.980 1.00 93.25 207 ARG A CA 1
ATOM 1641 C C . ARG A 1 207 ? -4.968 13.106 7.856 1.00 93.25 207 ARG A C 1
ATOM 1643 O O . ARG A 1 207 ? -3.947 12.803 8.461 1.00 93.25 207 ARG A O 1
ATOM 1650 N N . VAL A 1 208 ? -6.079 12.371 7.915 1.00 94.44 208 VAL A N 1
ATOM 1651 C CA . VAL A 1 208 ? -6.177 11.123 8.690 1.00 94.44 208 VAL A CA 1
ATOM 1652 C C . VAL A 1 208 ? -5.441 9.993 7.975 1.00 94.44 208 VAL A C 1
ATOM 1654 O O . VAL A 1 208 ? -4.762 9.207 8.627 1.00 94.44 208 VAL A O 1
ATOM 1657 N N . PHE A 1 209 ? -5.532 9.950 6.646 1.00 93.94 209 PHE A N 1
ATOM 1658 C CA . PHE A 1 209 ? -4.864 8.962 5.808 1.00 93.94 209 PHE A CA 1
ATOM 1659 C C . PHE A 1 209 ? -3.333 9.092 5.888 1.00 93.94 209 PHE A C 1
ATOM 1661 O O . PHE A 1 209 ? -2.645 8.145 6.257 1.00 93.94 209 PHE A O 1
ATOM 1668 N N . GLU A 1 210 ? -2.790 10.289 5.658 1.00 93.06 210 GLU A N 1
ATOM 1669 C CA . GLU A 1 210 ? -1.353 10.581 5.801 1.00 93.06 210 GLU A CA 1
ATOM 1670 C C . GLU A 1 210 ? -0.891 10.490 7.263 1.00 93.06 210 GLU A C 1
ATOM 1672 O O . GLU A 1 210 ? 0.225 10.065 7.578 1.00 93.06 210 GLU A O 1
ATOM 1677 N N . GLY A 1 211 ? -1.797 10.850 8.174 1.00 94.12 211 GLY A N 1
ATOM 1678 C CA . GLY A 1 211 ? -1.665 10.781 9.622 1.00 94.12 211 GLY A CA 1
ATOM 1679 C C . GLY A 1 211 ? -1.829 9.380 10.219 1.00 94.12 211 GLY A C 1
ATOM 1680 O O . GLY A 1 211 ? -1.532 9.217 11.400 1.00 94.12 211 GLY A O 1
ATOM 1681 N N . ALA A 1 212 ? -2.132 8.344 9.434 1.00 94.81 212 ALA A N 1
ATOM 1682 C CA . ALA A 1 212 ? -2.402 7.000 9.939 1.00 94.81 212 ALA A CA 1
ATOM 1683 C C . ALA A 1 212 ? -1.211 6.369 10.684 1.00 94.81 212 ALA A C 1
ATOM 1685 O O . ALA A 1 212 ? -0.077 6.397 10.211 1.00 94.81 212 ALA A O 1
ATOM 1686 N N . THR A 1 213 ? -1.480 5.804 11.860 1.00 95.38 213 THR A N 1
ATOM 1687 C CA . THR A 1 213 ? -0.542 5.018 12.687 1.00 95.38 213 THR A CA 1
ATOM 1688 C C . THR A 1 213 ? -1.093 3.622 12.988 1.00 95.38 213 THR A C 1
ATOM 1690 O O . THR A 1 213 ? -0.406 2.784 13.559 1.00 95.38 213 THR A O 1
ATOM 1693 N N . LYS A 1 214 ? -2.334 3.359 12.571 1.00 95.38 214 LYS A N 1
ATOM 1694 C CA . LYS A 1 214 ? -3.045 2.087 12.674 1.00 95.38 214 LYS A CA 1
ATOM 1695 C C . LYS A 1 214 ? -3.823 1.859 11.379 1.00 95.38 214 LYS A C 1
ATOM 1697 O O . LYS A 1 214 ? -4.239 2.831 10.741 1.00 95.38 214 LYS A O 1
ATOM 1702 N N . PHE A 1 215 ? -4.091 0.611 11.016 1.00 94.75 215 PHE A N 1
ATOM 1703 C CA . PHE A 1 215 ? -4.919 0.287 9.851 1.00 94.75 215 PHE A CA 1
ATOM 1704 C C . PHE A 1 215 ? -6.364 0.748 10.004 1.00 94.75 215 PHE A C 1
ATOM 1706 O O . PHE A 1 215 ? -6.979 1.166 9.021 1.00 94.75 215 PHE A O 1
ATOM 1713 N N . GLY A 1 216 ? -6.868 0.810 11.238 1.00 93.31 216 GLY A N 1
ATOM 1714 C CA . GLY A 1 216 ? -8.162 1.435 11.515 1.00 93.31 216 GLY A CA 1
ATOM 1715 C C . GLY A 1 216 ? -8.270 2.878 10.995 1.00 93.31 216 GLY A C 1
ATOM 1716 O O . GLY A 1 216 ? -9.339 3.279 10.538 1.00 93.31 216 GLY A O 1
ATOM 1717 N N . HIS A 1 217 ? -7.173 3.651 10.988 1.00 95.12 217 HIS A N 1
ATOM 1718 C CA . HIS A 1 217 ? -7.178 5.013 10.439 1.00 95.12 217 HIS A CA 1
ATOM 1719 C C . HIS A 1 217 ? -7.312 5.005 8.914 1.00 95.12 217 HIS A C 1
ATOM 1721 O O . HIS A 1 217 ? -8.024 5.846 8.370 1.00 95.12 217 HIS A O 1
ATOM 1727 N N . PHE A 1 218 ? -6.680 4.052 8.222 1.00 93.75 218 PHE A N 1
ATOM 1728 C CA . PHE A 1 218 ? -6.809 3.916 6.771 1.00 93.75 218 PHE A CA 1
ATOM 1729 C C . PHE A 1 218 ? -8.232 3.542 6.362 1.00 93.75 218 PHE A C 1
ATOM 1731 O O . PHE A 1 218 ? -8.816 4.233 5.536 1.00 93.75 218 PHE A O 1
ATOM 1738 N N . ILE A 1 219 ? -8.835 2.535 7.000 1.00 91.56 219 ILE A N 1
ATOM 1739 C CA . ILE A 1 219 ? -10.218 2.118 6.700 1.00 91.56 219 ILE A CA 1
ATOM 1740 C C . ILE A 1 219 ? -11.205 3.271 6.945 1.00 91.56 219 ILE A C 1
ATOM 1742 O O . ILE A 1 219 ? -12.123 3.496 6.160 1.00 91.56 219 ILE A O 1
ATOM 1746 N N . ALA A 1 220 ? -11.001 4.052 8.010 1.00 91.56 220 ALA A N 1
ATOM 1747 C CA . ALA A 1 220 ? -11.861 5.191 8.331 1.00 91.56 220 ALA A CA 1
ATOM 1748 C C . ALA A 1 220 ? -11.663 6.417 7.415 1.00 91.56 220 ALA A C 1
ATOM 1750 O O . ALA A 1 220 ? -12.477 7.343 7.452 1.00 91.56 220 ALA A O 1
ATOM 1751 N N . SER A 1 221 ? -10.573 6.464 6.643 1.00 94.25 221 SER A N 1
ATOM 1752 C CA . SER A 1 221 ? -10.193 7.624 5.828 1.00 94.25 221 SER A CA 1
ATOM 1753 C C . SER A 1 221 ? -10.135 7.357 4.330 1.00 94.25 221 SER A C 1
ATOM 1755 O O . SER A 1 221 ? -10.026 8.322 3.585 1.00 94.25 221 SER A O 1
ATOM 1757 N N . PHE A 1 222 ? -10.223 6.106 3.882 1.00 93.88 222 PHE A N 1
ATOM 1758 C CA . PHE A 1 222 ? -10.148 5.711 2.479 1.00 93.88 222 PHE A CA 1
ATOM 1759 C C . PHE A 1 222 ? -11.469 5.087 2.026 1.00 93.88 222 PHE A C 1
ATOM 1761 O O . PHE A 1 222 ? -12.011 4.226 2.715 1.00 93.88 222 PHE A O 1
ATOM 1768 N N . ASN A 1 223 ? -11.962 5.495 0.855 1.00 93.06 223 ASN A N 1
ATOM 1769 C CA . ASN A 1 223 ? -13.205 5.008 0.253 1.00 93.06 223 ASN A CA 1
ATOM 1770 C C . ASN A 1 223 ? -14.420 5.088 1.201 1.00 93.06 223 ASN A C 1
ATOM 1772 O O . ASN A 1 223 ? -15.161 4.120 1.400 1.00 93.06 223 ASN A O 1
ATOM 1776 N N . ILE A 1 224 ? -14.585 6.253 1.831 1.00 93.38 224 ILE A N 1
ATOM 1777 C CA . ILE A 1 224 ? -15.509 6.477 2.952 1.00 93.38 224 ILE A CA 1
ATOM 1778 C C . ILE A 1 224 ? -16.952 6.126 2.584 1.00 93.38 224 ILE A C 1
ATOM 1780 O O . ILE A 1 224 ? -17.633 5.453 3.358 1.00 93.38 224 ILE A O 1
ATOM 1784 N N . ASN A 1 225 ? -17.419 6.540 1.405 1.00 91.81 225 ASN A N 1
ATOM 1785 C CA . ASN A 1 225 ? -18.807 6.324 1.000 1.00 91.81 225 ASN A CA 1
ATOM 1786 C C . ASN A 1 225 ? -19.107 4.836 0.799 1.00 91.81 225 ASN A C 1
ATOM 1788 O O . ASN A 1 225 ? -20.122 4.339 1.289 1.00 91.81 225 ASN A O 1
ATOM 1792 N N . THR A 1 226 ? -18.186 4.101 0.173 1.00 92.50 226 THR A N 1
ATOM 1793 C CA . THR A 1 226 ? -18.308 2.647 -0.001 1.00 92.50 226 THR A CA 1
ATOM 1794 C C . THR A 1 226 ? -18.254 1.923 1.342 1.00 92.50 226 THR A C 1
ATOM 1796 O O . THR A 1 226 ? -19.080 1.051 1.602 1.00 92.50 226 THR A O 1
ATOM 1799 N N . ASN A 1 227 ? -17.345 2.314 2.239 1.00 92.25 227 ASN A N 1
ATOM 1800 C CA . ASN A 1 227 ? -17.248 1.712 3.572 1.00 92.25 227 ASN A CA 1
ATOM 1801 C C . ASN A 1 227 ? -18.514 1.960 4.404 1.00 92.25 227 ASN A C 1
ATOM 1803 O O . ASN A 1 227 ? -19.013 1.048 5.068 1.00 92.25 227 ASN A O 1
ATOM 1807 N N . ASN A 1 228 ? -19.084 3.165 4.327 1.00 92.31 228 ASN A N 1
ATOM 1808 C CA . ASN A 1 228 ? -20.369 3.481 4.946 1.00 92.31 228 ASN A CA 1
ATOM 1809 C C . ASN A 1 228 ? -21.494 2.631 4.353 1.00 92.31 228 ASN A C 1
ATOM 1811 O O . ASN A 1 228 ? -22.297 2.071 5.101 1.00 92.31 228 ASN A O 1
ATOM 1815 N N . TRP A 1 229 ? -21.527 2.484 3.028 1.00 95.06 229 TRP A N 1
ATOM 1816 C CA . TRP A 1 229 ? -22.509 1.655 2.343 1.00 95.06 229 TRP A CA 1
ATOM 1817 C C . TRP A 1 229 ? -22.418 0.191 2.795 1.00 95.06 229 TRP A C 1
ATOM 1819 O O . TRP A 1 229 ? -23.403 -0.362 3.280 1.00 95.06 229 TRP A O 1
ATOM 1829 N N . VAL A 1 230 ? -21.231 -0.421 2.766 1.00 94.38 230 VAL A N 1
ATOM 1830 C CA . VAL A 1 230 ? -21.030 -1.815 3.204 1.00 94.38 230 VAL A CA 1
ATOM 1831 C C . VAL A 1 230 ? -21.369 -1.987 4.684 1.00 94.38 230 VAL A C 1
ATOM 1833 O O . VAL A 1 230 ? -21.999 -2.974 5.069 1.00 94.38 230 VAL A O 1
ATOM 1836 N N . SER A 1 231 ? -21.022 -1.011 5.525 1.00 91.69 231 SER A N 1
ATOM 1837 C CA . SER A 1 231 ? -21.377 -1.021 6.945 1.00 91.69 231 SER A CA 1
ATOM 1838 C C . SER A 1 231 ? -22.895 -1.081 7.157 1.00 91.69 231 SER A C 1
ATOM 1840 O O . SER A 1 231 ? -23.381 -1.910 7.930 1.00 91.69 231 SER A O 1
ATOM 1842 N N . GLN A 1 232 ? -23.659 -0.240 6.453 1.00 93.31 232 GLN A N 1
ATOM 1843 C CA . GLN A 1 232 ? -25.115 -0.142 6.608 1.00 93.31 232 GLN A CA 1
ATOM 1844 C C . GLN A 1 232 ? -25.864 -1.292 5.929 1.00 93.31 232 GLN A C 1
ATOM 1846 O O . GLN A 1 232 ? -26.780 -1.870 6.517 1.00 93.31 232 GLN A O 1
ATOM 1851 N N . TYR A 1 233 ? -25.481 -1.629 4.699 1.00 94.75 233 TYR A N 1
ATOM 1852 C CA . TYR A 1 233 ? -26.247 -2.528 3.839 1.00 94.75 233 TYR A CA 1
ATOM 1853 C C . TYR A 1 233 ? -25.788 -3.982 3.900 1.00 94.75 233 TYR A C 1
ATOM 1855 O O . TYR A 1 233 ? -26.588 -4.860 3.601 1.00 94.75 233 TYR A O 1
ATOM 1863 N N . VAL A 1 234 ? -24.563 -4.260 4.351 1.00 93.56 234 VAL A N 1
ATOM 1864 C CA . VAL A 1 234 ? -24.050 -5.632 4.477 1.00 93.56 234 VAL A CA 1
ATOM 1865 C C . VAL A 1 234 ? -23.809 -5.961 5.946 1.00 93.56 234 VAL A C 1
ATOM 1867 O O . VAL A 1 234 ? -24.563 -6.724 6.547 1.00 93.56 234 VAL A O 1
ATOM 1870 N N . TYR A 1 235 ? -22.820 -5.328 6.578 1.00 92.56 235 TYR A N 1
ATOM 1871 C CA . TYR A 1 235 ? -22.360 -5.709 7.917 1.00 92.56 235 TYR A CA 1
ATOM 1872 C C . TYR A 1 235 ? -23.460 -5.635 8.991 1.00 92.56 235 TYR A C 1
ATOM 1874 O O . TYR A 1 235 ? -23.660 -6.597 9.731 1.00 92.56 235 TYR A O 1
ATOM 1882 N N . LYS A 1 236 ? -24.211 -4.527 9.081 1.00 92.56 236 LYS A N 1
ATOM 1883 C CA . LYS A 1 236 ? -25.284 -4.386 10.086 1.00 92.56 236 LYS A CA 1
ATOM 1884 C C . LYS A 1 236 ? -26.463 -5.325 9.842 1.00 92.56 236 LYS A C 1
ATOM 1886 O O . LYS A 1 236 ? -27.092 -5.760 10.805 1.00 92.56 236 LYS A O 1
ATOM 1891 N N . ARG A 1 237 ? -26.751 -5.665 8.583 1.00 93.44 237 ARG A N 1
ATOM 1892 C CA . ARG A 1 237 ? -27.824 -6.612 8.241 1.00 93.44 237 ARG A CA 1
ATOM 1893 C C . ARG A 1 237 ? -27.471 -8.037 8.645 1.00 93.44 237 ARG A C 1
ATOM 1895 O O . ARG A 1 237 ? -28.349 -8.796 9.027 1.00 93.44 237 ARG A O 1
ATOM 1902 N N . LEU A 1 238 ? -26.183 -8.358 8.688 1.00 92.69 238 LEU A N 1
ATOM 1903 C CA . LEU A 1 238 ? -25.648 -9.639 9.141 1.00 92.69 238 LEU A CA 1
ATOM 1904 C C . LEU A 1 238 ? -25.636 -9.822 10.672 1.00 92.69 238 LEU A C 1
ATOM 1906 O O . LEU A 1 238 ? -25.040 -10.779 11.171 1.00 92.69 238 LEU A O 1
ATOM 1910 N N . LYS A 1 239 ? -26.292 -8.936 11.437 1.00 89.00 239 LYS A N 1
ATOM 1911 C CA . LYS A 1 239 ? -26.403 -9.030 12.904 1.00 89.00 239 LYS A CA 1
ATOM 1912 C C . LYS A 1 239 ? -27.091 -10.321 13.369 1.00 89.00 239 LYS A C 1
ATOM 1914 O O . LYS A 1 239 ? -26.779 -10.801 14.456 1.00 89.00 239 LYS A O 1
ATOM 1919 N N . PHE A 1 240 ? -27.969 -10.907 12.548 1.00 91.31 240 PHE A N 1
ATOM 1920 C CA . PHE A 1 240 ? -28.660 -12.166 12.863 1.00 91.31 240 PHE A CA 1
ATOM 1921 C C . PHE A 1 240 ? -27.703 -13.347 13.096 1.00 91.31 240 PHE A C 1
ATOM 1923 O O . PHE A 1 240 ? -28.070 -14.296 13.776 1.00 91.31 240 PHE A O 1
ATOM 1930 N N . MET A 1 241 ? -26.464 -13.284 12.592 1.00 88.81 241 MET A N 1
ATOM 1931 C CA . MET A 1 241 ? -25.462 -14.338 12.792 1.00 88.81 241 MET A CA 1
ATOM 1932 C C . MET A 1 241 ? -24.889 -14.394 14.219 1.00 88.81 241 MET A C 1
ATOM 1934 O O . MET A 1 241 ? -24.109 -15.290 14.526 1.00 88.81 241 MET A O 1
ATOM 1938 N N . GLY A 1 242 ? -25.198 -13.424 15.089 1.00 89.62 242 GLY A N 1
ATOM 1939 C CA . GLY A 1 242 ? -24.801 -13.437 16.504 1.00 89.62 242 GLY A CA 1
ATOM 1940 C C . GLY A 1 242 ? -23.299 -13.272 16.787 1.00 89.62 242 GLY A C 1
ATOM 1941 O O . GLY A 1 242 ? -22.915 -13.097 17.940 1.00 89.62 242 GLY A O 1
ATOM 1942 N N . ASN A 1 243 ? -22.434 -13.267 15.766 1.00 91.38 243 ASN A N 1
ATOM 1943 C CA . ASN A 1 243 ? -20.986 -13.139 15.921 1.00 91.38 243 ASN A CA 1
ATOM 1944 C C . ASN A 1 243 ? -20.408 -12.029 15.034 1.00 91.38 243 ASN A C 1
ATOM 1946 O O . ASN A 1 243 ? -20.378 -12.129 13.807 1.00 91.38 243 ASN A O 1
ATOM 1950 N N . ARG A 1 244 ? -19.847 -11.003 15.684 1.00 89.12 244 ARG A N 1
ATOM 1951 C CA . ARG A 1 244 ? -19.217 -9.846 15.033 1.00 89.12 244 ARG A CA 1
ATOM 1952 C C . ARG A 1 244 ? -18.119 -10.224 14.035 1.00 89.12 244 ARG A C 1
ATOM 1954 O O . ARG A 1 244 ? -18.002 -9.567 13.004 1.00 89.12 244 ARG A O 1
ATOM 1961 N N . TYR A 1 245 ? -17.314 -11.243 14.333 1.00 89.62 245 TYR A N 1
ATOM 1962 C CA . TYR A 1 245 ? -16.222 -11.661 13.452 1.00 89.62 245 TYR A CA 1
ATOM 1963 C C . TYR A 1 245 ? -16.743 -12.317 12.177 1.00 89.62 245 TYR A C 1
ATOM 1965 O O . TYR A 1 245 ? -16.195 -12.069 11.108 1.00 89.62 245 TYR A O 1
ATOM 1973 N N . ILE A 1 246 ? -17.830 -13.087 12.275 1.00 91.38 246 ILE A N 1
ATOM 1974 C CA . ILE A 1 246 ? -18.473 -13.714 11.116 1.00 91.38 246 ILE A CA 1
ATOM 1975 C C . ILE A 1 246 ? -19.109 -12.635 10.235 1.00 91.38 246 ILE A C 1
ATOM 1977 O O . ILE A 1 246 ? -18.860 -12.608 9.032 1.00 91.38 246 ILE A O 1
ATOM 1981 N N . SER A 1 247 ? -19.846 -11.685 10.824 1.00 93.06 247 SER A N 1
ATOM 1982 C CA . SER A 1 247 ? -20.429 -10.563 10.075 1.00 93.06 247 SER A CA 1
ATOM 1983 C C . SER A 1 247 ? -19.361 -9.707 9.382 1.00 93.06 247 SER A C 1
ATOM 1985 O O . SER A 1 247 ? -19.560 -9.278 8.248 1.00 93.06 247 SER A O 1
ATOM 1987 N N . GLN A 1 248 ? -18.214 -9.473 10.033 1.00 92.38 248 GLN A N 1
ATOM 1988 C CA . GLN A 1 248 ? -17.092 -8.742 9.436 1.00 92.38 248 GLN A CA 1
ATOM 1989 C C . GLN A 1 248 ? -16.433 -9.535 8.300 1.00 92.38 248 GLN A C 1
ATOM 1991 O O . GLN A 1 248 ? -16.212 -8.976 7.230 1.00 92.38 248 GLN A O 1
ATOM 1996 N N . ALA A 1 249 ? -16.154 -10.826 8.501 1.00 94.25 249 ALA A N 1
ATOM 1997 C CA . ALA A 1 249 ? -15.563 -11.679 7.472 1.00 94.25 249 ALA A CA 1
ATOM 1998 C C . ALA A 1 249 ? -16.464 -11.779 6.231 1.00 94.25 249 ALA A C 1
ATOM 2000 O O . ALA A 1 249 ? -15.978 -11.666 5.111 1.00 94.25 249 ALA A O 1
ATOM 2001 N N . ALA A 1 250 ? -17.779 -11.903 6.421 1.00 94.88 250 ALA A N 1
ATOM 2002 C CA . ALA A 1 250 ? -18.750 -11.912 5.332 1.00 94.88 250 ALA A CA 1
ATOM 2003 C C . ALA A 1 250 ? -18.821 -10.564 4.588 1.00 94.88 250 ALA A C 1
ATOM 2005 O O . ALA A 1 250 ? -18.885 -10.549 3.362 1.00 94.88 250 ALA A O 1
ATOM 2006 N N . ALA A 1 251 ? -18.747 -9.429 5.294 1.00 95.12 251 ALA A N 1
ATOM 2007 C CA . ALA A 1 251 ? -18.704 -8.111 4.653 1.00 95.12 251 ALA A CA 1
ATOM 2008 C C . ALA A 1 251 ? -17.423 -7.900 3.821 1.00 95.12 251 ALA A C 1
ATOM 2010 O O . ALA A 1 251 ? -17.482 -7.369 2.713 1.00 95.12 251 ALA A O 1
ATOM 2011 N N . LEU A 1 252 ? -16.275 -8.361 4.323 1.00 95.50 252 LEU A N 1
ATOM 2012 C CA . LEU A 1 252 ? -15.002 -8.322 3.596 1.00 95.50 252 LEU A CA 1
ATOM 2013 C C . LEU A 1 252 ? -14.980 -9.303 2.414 1.00 95.50 252 LEU A C 1
ATOM 2015 O O . LEU A 1 252 ? -14.428 -8.994 1.363 1.00 95.50 252 LEU A O 1
ATOM 2019 N N . MET A 1 253 ? -15.630 -10.459 2.547 1.00 96.12 253 MET A N 1
ATOM 2020 C CA . MET A 1 253 ? -15.818 -11.404 1.445 1.00 96.12 253 MET A CA 1
ATOM 2021 C C . MET A 1 253 ? -16.713 -10.822 0.349 1.00 96.12 253 MET A C 1
ATOM 2023 O O . MET A 1 253 ? -16.384 -10.942 -0.828 1.00 96.12 253 MET A O 1
ATOM 2027 N N . PHE A 1 254 ? -17.800 -10.139 0.720 1.00 95.88 254 PHE A N 1
ATOM 2028 C CA . PHE A 1 254 ? -18.626 -9.391 -0.227 1.00 95.88 254 PHE A CA 1
ATOM 2029 C C . PHE A 1 254 ? -17.787 -8.360 -0.992 1.00 95.88 254 PHE A C 1
ATOM 2031 O O . PHE A 1 254 ? -17.856 -8.309 -2.216 1.00 95.88 254 PHE A O 1
ATOM 2038 N N . LEU A 1 255 ? -16.944 -7.592 -0.293 1.00 95.31 255 LEU A N 1
ATOM 2039 C CA . LEU A 1 255 ? -16.032 -6.642 -0.929 1.00 95.31 255 LEU A CA 1
ATOM 2040 C C . LEU A 1 255 ? -15.043 -7.329 -1.878 1.00 95.31 255 LEU A C 1
ATOM 2042 O O . LEU A 1 255 ? -14.807 -6.814 -2.968 1.00 95.31 255 LEU A O 1
ATOM 2046 N N . ALA A 1 256 ? -14.496 -8.489 -1.512 1.00 96.12 256 ALA A N 1
ATOM 2047 C CA . ALA A 1 256 ? -13.613 -9.251 -2.392 1.00 96.12 256 ALA A CA 1
ATOM 2048 C C . ALA A 1 256 ? -14.314 -9.642 -3.699 1.00 96.12 256 ALA A C 1
ATOM 2050 O O . ALA A 1 256 ? -13.797 -9.355 -4.777 1.00 96.12 256 ALA A O 1
ATOM 2051 N N . VAL A 1 257 ? -15.514 -10.222 -3.596 1.00 96.75 257 VAL A N 1
ATOM 2052 C CA . VAL A 1 257 ? -16.325 -10.635 -4.751 1.00 96.75 257 VAL A CA 1
ATOM 2053 C C . VAL A 1 257 ? -16.742 -9.432 -5.597 1.00 96.75 257 VAL A C 1
ATOM 2055 O O . VAL A 1 257 ? -16.685 -9.508 -6.820 1.00 96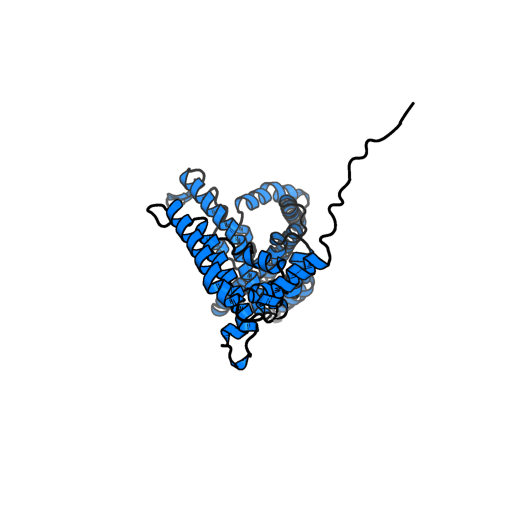.75 257 VAL A O 1
ATOM 2058 N N . TRP A 1 258 ? -17.102 -8.312 -4.962 1.00 95.81 258 TRP A N 1
ATOM 2059 C CA . TRP A 1 258 ? -17.471 -7.066 -5.640 1.00 95.81 258 TRP A CA 1
ATOM 2060 C C . TRP A 1 258 ? -16.356 -6.535 -6.550 1.00 95.81 258 TRP A C 1
ATOM 2062 O O . TRP A 1 258 ? -16.634 -6.005 -7.621 1.00 95.81 258 TRP A O 1
ATOM 2072 N N . HIS A 1 259 ? -15.092 -6.700 -6.151 1.00 94.06 259 HIS A N 1
ATOM 2073 C CA . HIS A 1 259 ? -13.953 -6.305 -6.984 1.00 94.06 259 HIS A CA 1
ATOM 2074 C C . HIS A 1 259 ? -13.667 -7.305 -8.112 1.00 94.06 259 HIS A C 1
ATOM 2076 O O . HIS A 1 259 ? -13.150 -6.914 -9.157 1.00 94.06 259 HIS A O 1
ATOM 2082 N N . GLY A 1 260 ? -13.999 -8.584 -7.920 1.00 94.62 260 GLY A N 1
ATOM 2083 C CA . GLY A 1 260 ? -13.930 -9.617 -8.949 1.00 94.62 260 GLY A CA 1
ATOM 2084 C C . GLY A 1 260 ? -13.428 -10.967 -8.435 1.00 94.62 260 GLY A C 1
ATOM 2085 O O . GLY A 1 260 ? -13.301 -11.217 -7.239 1.00 94.62 260 GLY A O 1
ATOM 2086 N N . LEU A 1 261 ? -13.108 -11.869 -9.366 1.00 94.50 261 LEU A N 1
ATOM 2087 C CA . LEU A 1 261 ? -12.719 -13.254 -9.052 1.00 94.50 261 LEU A CA 1
ATOM 2088 C C . LEU A 1 261 ? -11.200 -13.477 -8.965 1.00 94.50 261 LEU A C 1
ATOM 2090 O O . LEU A 1 261 ? -10.740 -14.601 -8.770 1.00 94.50 261 LEU A O 1
ATOM 2094 N N . HIS A 1 262 ? -10.396 -12.421 -9.092 1.00 95.56 262 HIS A N 1
ATOM 2095 C CA . HIS A 1 262 ? -8.947 -12.531 -8.968 1.00 95.56 262 HIS A CA 1
ATOM 2096 C C . HIS A 1 262 ? -8.523 -12.830 -7.527 1.00 95.56 262 HIS A C 1
ATOM 2098 O O . HIS A 1 262 ? -8.977 -12.184 -6.583 1.00 95.56 262 HIS A O 1
ATOM 2104 N N . THR A 1 263 ? -7.584 -13.767 -7.360 1.00 96.44 263 THR A N 1
ATOM 2105 C CA . THR A 1 263 ? -7.108 -14.230 -6.042 1.00 96.44 263 THR A CA 1
ATOM 2106 C C . THR A 1 263 ? -6.549 -13.101 -5.178 1.00 96.44 263 THR A C 1
ATOM 2108 O O . THR A 1 263 ? -6.633 -13.146 -3.951 1.00 96.44 263 THR A O 1
ATOM 2111 N N . GLY A 1 264 ? -6.019 -12.063 -5.823 1.00 95.12 264 GLY A N 1
ATOM 2112 C CA . GLY A 1 264 ? -5.522 -10.856 -5.190 1.00 95.12 264 GLY A CA 1
ATOM 2113 C C . GLY A 1 264 ? -6.522 -10.150 -4.275 1.00 95.12 264 GLY A C 1
ATOM 2114 O O . GLY A 1 264 ? -6.150 -9.725 -3.182 1.00 95.12 264 GLY A O 1
ATOM 2115 N N . TYR A 1 265 ? -7.792 -10.060 -4.678 1.00 96.69 265 TYR A N 1
ATOM 2116 C CA . TYR A 1 265 ? -8.815 -9.373 -3.888 1.00 96.69 265 TYR A CA 1
ATOM 2117 C C . TYR A 1 265 ? -9.087 -10.109 -2.579 1.00 96.69 265 TYR A C 1
ATOM 2119 O O . TYR A 1 265 ? -8.988 -9.521 -1.503 1.00 96.69 265 TYR A O 1
ATOM 2127 N N . TYR A 1 266 ? -9.316 -11.419 -2.657 1.00 97.38 266 TYR A N 1
ATOM 2128 C CA . TYR A 1 266 ? -9.543 -12.272 -1.490 1.00 97.38 266 TYR A CA 1
ATOM 2129 C C . TYR A 1 266 ? -8.377 -12.206 -0.504 1.00 97.38 266 TYR A C 1
ATOM 2131 O O . TYR A 1 266 ? -8.594 -12.071 0.697 1.00 97.38 266 TYR A O 1
ATOM 2139 N N . MET A 1 267 ? -7.140 -12.237 -1.006 1.00 97.00 267 MET A N 1
ATOM 2140 C CA . MET A 1 267 ? -5.949 -12.138 -0.166 1.00 97.00 267 MET A CA 1
ATOM 2141 C C . MET A 1 267 ? -5.850 -10.769 0.530 1.00 97.00 267 MET A C 1
ATOM 2143 O O . MET A 1 267 ? -5.572 -10.715 1.725 1.00 97.00 267 MET A O 1
ATOM 2147 N N . CYS A 1 268 ? -6.126 -9.666 -0.174 1.00 96.25 268 CYS A N 1
ATOM 2148 C CA . CYS A 1 268 ? -6.109 -8.318 0.406 1.00 96.25 268 CYS A CA 1
ATOM 2149 C C . CYS A 1 268 ? -7.124 -8.168 1.550 1.00 96.25 268 CYS A C 1
ATOM 2151 O O . CYS A 1 268 ? -6.757 -7.773 2.657 1.00 96.25 268 CYS A O 1
ATOM 2153 N N . PHE A 1 269 ? -8.383 -8.542 1.314 1.00 96.19 269 PHE A N 1
ATOM 2154 C CA . PHE A 1 269 ? -9.441 -8.434 2.323 1.00 96.19 269 PHE A CA 1
ATOM 2155 C C . PHE A 1 269 ? -9.274 -9.444 3.472 1.00 96.19 269 PHE A C 1
ATOM 2157 O O . PHE A 1 269 ? -9.614 -9.144 4.618 1.00 96.19 269 PHE A O 1
ATOM 2164 N N . ALA A 1 270 ? -8.683 -10.618 3.217 1.00 96.38 270 ALA A N 1
ATOM 2165 C CA . ALA A 1 270 ? -8.288 -11.540 4.281 1.00 96.38 270 ALA A CA 1
ATOM 2166 C C . ALA A 1 270 ? -7.202 -10.931 5.184 1.00 96.38 270 ALA A C 1
ATOM 2168 O O . ALA A 1 270 ? -7.290 -11.034 6.409 1.00 96.38 270 ALA A O 1
ATOM 2169 N N . MET A 1 271 ? -6.203 -10.255 4.604 1.00 95.75 271 MET A N 1
ATOM 2170 C CA . MET A 1 271 ? -5.194 -9.539 5.387 1.00 95.75 271 MET A CA 1
ATOM 2171 C C . MET A 1 271 ? -5.804 -8.390 6.183 1.00 95.75 271 MET A C 1
ATOM 2173 O O . MET A 1 271 ? -5.469 -8.245 7.355 1.00 95.75 271 MET A O 1
ATOM 2177 N N . GLU A 1 272 ? -6.738 -7.629 5.607 1.00 95.25 272 GLU A N 1
ATOM 2178 C CA . GLU A 1 272 ? -7.462 -6.581 6.334 1.00 95.25 272 GLU A CA 1
ATOM 2179 C C . GLU A 1 272 ? -8.119 -7.133 7.608 1.00 95.25 272 GLU A C 1
ATOM 2181 O O . GLU A 1 272 ? -7.943 -6.572 8.692 1.00 95.25 272 GLU A O 1
ATOM 2186 N N . PHE A 1 273 ? -8.804 -8.277 7.515 1.00 95.25 273 PHE A N 1
ATOM 2187 C CA . PHE A 1 273 ? -9.401 -8.929 8.681 1.00 95.25 273 PHE A CA 1
ATOM 2188 C C . PHE A 1 273 ? -8.359 -9.277 9.757 1.00 95.25 273 PHE A C 1
ATOM 2190 O O . PHE A 1 273 ? -8.560 -8.978 10.938 1.00 95.25 273 PHE A O 1
ATOM 2197 N N . LEU A 1 274 ? -7.244 -9.901 9.361 1.00 95.88 274 LEU A N 1
ATOM 2198 C CA . LEU A 1 274 ? -6.193 -10.339 10.286 1.00 95.88 274 LEU A CA 1
ATOM 2199 C C . LEU A 1 274 ? -5.503 -9.159 10.976 1.00 95.88 274 LEU A C 1
ATOM 2201 O O . LEU A 1 274 ? -5.314 -9.186 12.193 1.00 95.88 274 LEU A O 1
ATOM 2205 N N . VAL A 1 275 ? -5.174 -8.113 10.219 1.00 96.00 275 VAL A N 1
ATOM 2206 C CA . VAL A 1 275 ? -4.534 -6.899 10.734 1.00 96.00 275 VAL A CA 1
ATOM 2207 C C . VAL A 1 275 ? -5.454 -6.196 11.729 1.00 96.00 275 VAL A C 1
ATOM 2209 O O . VAL A 1 275 ? -5.043 -5.897 12.848 1.00 96.00 275 VAL A O 1
ATOM 2212 N N . MET A 1 276 ? -6.727 -6.007 11.370 1.00 94.31 276 MET A N 1
ATOM 2213 C CA . MET A 1 276 ? -7.704 -5.361 12.248 1.00 94.31 276 MET A CA 1
ATOM 2214 C C . MET A 1 276 ? -7.954 -6.153 13.530 1.00 94.31 276 MET A C 1
ATOM 2216 O O . MET A 1 276 ? -8.142 -5.562 14.597 1.00 94.31 276 MET A O 1
ATOM 2220 N N . LYS A 1 277 ? -7.940 -7.489 13.451 1.00 93.62 277 LYS A N 1
ATOM 2221 C CA . LYS A 1 277 ? -8.024 -8.350 14.633 1.00 93.62 277 LYS A CA 1
ATOM 2222 C C . LYS A 1 277 ? -6.801 -8.171 15.536 1.00 93.62 277 LYS A C 1
ATOM 2224 O O . LYS A 1 277 ? -6.980 -7.972 16.735 1.00 93.62 277 LYS A O 1
ATOM 2229 N N . LEU A 1 278 ? -5.589 -8.212 14.975 1.00 95.25 278 LEU A N 1
ATOM 2230 C CA . LEU A 1 278 ? -4.349 -8.021 15.731 1.00 95.25 278 LEU A CA 1
ATOM 2231 C C . LEU A 1 278 ? -4.336 -6.663 16.436 1.00 95.25 278 LEU A C 1
ATOM 2233 O O . LEU A 1 278 ? -4.115 -6.614 17.644 1.00 95.25 278 LEU A O 1
ATOM 2237 N N . GLU A 1 279 ? -4.600 -5.573 15.711 1.00 94.94 279 GLU A N 1
ATOM 2238 C CA . GLU A 1 279 ? -4.555 -4.217 16.273 1.00 94.94 279 GLU A CA 1
ATOM 2239 C C . GLU A 1 279 ? -5.547 -4.047 17.422 1.00 94.94 279 GLU A C 1
ATOM 2241 O O . GLU A 1 279 ? -5.192 -3.539 18.487 1.00 94.94 279 GLU A O 1
ATOM 2246 N N . LYS A 1 280 ? -6.778 -4.529 17.232 1.00 93.25 280 LYS A N 1
ATOM 2247 C CA . LYS A 1 280 ? -7.824 -4.445 18.249 1.00 93.25 280 LYS A CA 1
ATOM 2248 C C . LYS A 1 280 ? -7.488 -5.276 19.486 1.00 93.25 280 LYS A C 1
ATOM 2250 O O . LYS A 1 280 ? -7.690 -4.807 20.605 1.00 93.25 280 LYS A O 1
ATOM 2255 N N . ASP A 1 281 ? -6.985 -6.495 19.302 1.00 93.06 281 ASP A N 1
ATOM 2256 C CA . ASP A 1 281 ? -6.583 -7.353 20.414 1.00 93.06 281 ASP A CA 1
ATOM 2257 C C . ASP A 1 281 ? -5.407 -6.741 21.185 1.00 93.06 281 ASP A C 1
ATOM 2259 O O . ASP A 1 281 ? -5.421 -6.732 22.415 1.00 93.06 281 ASP A O 1
ATOM 2263 N N . LEU A 1 282 ? -4.394 -6.224 20.485 1.00 92.62 282 LEU A N 1
ATOM 2264 C CA . LEU A 1 282 ? -3.217 -5.613 21.100 1.00 92.62 282 LEU A CA 1
ATOM 2265 C C . LEU A 1 282 ? -3.591 -4.363 21.905 1.00 92.62 282 LEU A C 1
ATOM 2267 O O . LEU A 1 282 ? -3.153 -4.221 23.045 1.00 92.62 282 LEU A O 1
ATOM 2271 N N . GLU A 1 283 ? -4.453 -3.503 21.359 1.00 92.31 283 GLU A N 1
ATOM 2272 C CA . GLU A 1 283 ? -4.964 -2.323 22.059 1.00 92.31 283 GLU A CA 1
ATOM 2273 C C . GLU A 1 283 ? -5.717 -2.704 23.340 1.00 92.31 283 GLU A C 1
ATOM 2275 O O . GLU A 1 283 ? -5.459 -2.136 24.400 1.00 92.31 283 GLU A O 1
ATOM 2280 N N . GLN A 1 284 ? -6.564 -3.735 23.285 1.00 91.44 284 GLN A N 1
ATOM 2281 C CA . GLN A 1 284 ? -7.258 -4.242 24.471 1.00 91.44 284 GLN A CA 1
ATOM 2282 C C . GLN A 1 284 ? -6.311 -4.852 25.511 1.00 91.44 284 GLN A C 1
ATOM 2284 O O . GLN A 1 284 ? -6.590 -4.771 26.706 1.00 91.44 284 GLN A O 1
ATOM 2289 N N . ILE A 1 285 ? -5.219 -5.498 25.090 1.00 91.31 285 ILE A N 1
ATOM 2290 C CA . ILE A 1 285 ? -4.225 -6.064 26.014 1.00 91.31 285 ILE A CA 1
ATOM 2291 C C . ILE A 1 285 ? -3.456 -4.940 26.713 1.00 91.31 285 ILE A C 1
ATOM 2293 O O . ILE A 1 285 ? -3.298 -4.994 27.930 1.00 91.31 285 ILE A O 1
ATOM 2297 N N . ILE A 1 286 ? -3.020 -3.923 25.964 1.00 90.56 286 ILE A N 1
ATOM 2298 C CA . ILE A 1 286 ? -2.299 -2.768 26.514 1.00 90.56 286 ILE A CA 1
ATOM 2299 C C . ILE A 1 286 ? -3.191 -2.012 27.501 1.00 90.56 286 ILE A C 1
ATOM 2301 O O . ILE A 1 286 ? -2.765 -1.770 28.623 1.00 90.56 286 ILE A O 1
ATOM 2305 N N . GLN A 1 287 ? -4.445 -1.720 27.137 1.00 89.62 287 GLN A N 1
ATOM 2306 C CA . GLN A 1 287 ? -5.393 -1.000 28.003 1.00 89.62 287 GLN A CA 1
ATOM 2307 C C . GLN A 1 287 ? -5.699 -1.724 29.324 1.00 89.62 287 GLN A C 1
ATOM 2309 O O . GLN A 1 287 ? -6.079 -1.080 30.296 1.00 89.62 287 GLN A O 1
ATOM 2314 N N . LYS A 1 288 ? -5.535 -3.051 29.379 1.00 89.81 288 LYS A N 1
ATOM 2315 C CA . LYS A 1 288 ? -5.731 -3.854 30.598 1.00 89.81 288 LYS A CA 1
ATOM 2316 C C . LYS A 1 288 ? -4.505 -3.900 31.514 1.00 89.81 288 LYS A C 1
ATOM 2318 O O . LYS A 1 288 ? -4.597 -4.460 32.602 1.00 89.81 288 LYS A O 1
ATOM 2323 N N . SER A 1 289 ? -3.364 -3.381 31.074 1.00 89.56 289 SER A N 1
ATOM 2324 C CA . SER A 1 289 ? -2.113 -3.397 31.826 1.00 89.56 289 SER A CA 1
ATOM 2325 C C . SER A 1 289 ? -1.758 -1.989 32.278 1.00 89.56 289 SER A C 1
ATOM 2327 O O . SER A 1 289 ? -1.317 -1.170 31.476 1.00 89.56 289 SER A O 1
ATOM 2329 N N . GLU A 1 290 ? -1.910 -1.710 33.572 1.00 87.62 290 GLU A N 1
ATOM 2330 C CA . GLU A 1 290 ? -1.573 -0.398 34.142 1.00 87.62 290 GLU A CA 1
ATOM 2331 C C . GLU A 1 290 ? -0.108 -0.026 33.890 1.00 87.62 290 GLU A C 1
ATOM 2333 O O . GLU A 1 290 ? 0.181 1.089 33.465 1.00 87.62 290 GLU A O 1
ATOM 2338 N N . ALA A 1 291 ? 0.812 -0.985 34.046 1.00 87.06 291 ALA A N 1
ATOM 2339 C CA . ALA A 1 291 ? 2.232 -0.782 33.772 1.00 87.06 291 ALA A CA 1
ATOM 2340 C C . ALA A 1 291 ? 2.501 -0.430 32.299 1.00 87.06 291 ALA A C 1
ATOM 2342 O O . ALA A 1 291 ? 3.315 0.447 32.015 1.00 87.06 291 ALA A O 1
ATOM 2343 N N . ALA A 1 292 ? 1.813 -1.086 31.356 1.00 87.56 292 ALA A N 1
ATOM 2344 C CA . ALA A 1 292 ? 1.958 -0.771 29.938 1.00 87.56 292 ALA A CA 1
ATOM 2345 C C . ALA A 1 292 ? 1.384 0.613 29.614 1.00 87.56 292 ALA A C 1
ATOM 2347 O O . ALA A 1 292 ? 2.026 1.392 28.915 1.00 87.56 292 ALA A O 1
ATOM 2348 N N . VAL A 1 293 ? 0.199 0.935 30.142 1.00 89.31 293 VAL A N 1
ATOM 2349 C CA . VAL A 1 293 ? -0.423 2.254 29.971 1.00 89.31 293 VAL A CA 1
ATOM 2350 C C . VAL A 1 293 ? 0.498 3.351 30.500 1.00 89.31 293 VAL A C 1
ATOM 2352 O O . VAL A 1 293 ? 0.719 4.332 29.797 1.00 89.31 293 VAL A O 1
ATOM 2355 N N . GLU A 1 294 ? 1.079 3.176 31.688 1.00 89.75 294 GLU A N 1
ATOM 2356 C CA . GLU A 1 294 ? 1.998 4.153 32.276 1.00 89.75 294 GLU A CA 1
ATOM 2357 C C . GLU A 1 294 ? 3.292 4.291 31.461 1.00 89.75 294 GLU A C 1
ATOM 2359 O O . GLU A 1 294 ? 3.737 5.402 31.181 1.00 89.75 294 GLU A O 1
ATOM 2364 N N . PHE A 1 295 ? 3.848 3.180 30.971 1.00 89.12 295 PHE A N 1
ATOM 2365 C CA . PHE A 1 295 ? 5.006 3.202 30.076 1.00 89.12 295 PHE A CA 1
ATOM 2366 C C . PHE A 1 295 ? 4.737 4.010 28.794 1.00 89.12 295 PHE A C 1
ATOM 2368 O O . PHE A 1 295 ? 5.560 4.837 28.396 1.00 89.12 295 PHE A O 1
ATOM 2375 N N . PHE A 1 296 ? 3.565 3.835 28.174 1.00 90.38 296 PHE A N 1
ATOM 2376 C CA . PHE A 1 296 ? 3.170 4.574 26.969 1.00 90.38 296 PHE A CA 1
ATOM 2377 C C . PHE A 1 296 ? 2.760 6.035 27.228 1.00 90.38 296 PHE A C 1
ATOM 2379 O O . PHE A 1 296 ? 2.602 6.794 26.269 1.00 90.38 296 PHE A O 1
ATOM 2386 N N . LYS A 1 297 ? 2.611 6.480 28.485 1.00 91.69 297 LYS A N 1
ATOM 2387 C CA . LYS A 1 297 ? 2.422 7.909 28.800 1.00 91.69 297 LYS A CA 1
ATOM 2388 C C . LYS A 1 297 ? 3.712 8.720 28.692 1.00 91.69 297 LYS A C 1
ATOM 2390 O O . LYS A 1 297 ? 3.637 9.933 28.521 1.00 91.69 297 LYS A O 1
ATOM 2395 N N . ASN A 1 298 ? 4.881 8.081 28.771 1.00 93.19 298 ASN A N 1
ATOM 2396 C CA . ASN A 1 298 ? 6.158 8.782 28.681 1.00 93.19 298 ASN A CA 1
ATOM 2397 C C . ASN A 1 298 ? 6.311 9.473 27.301 1.00 93.19 298 ASN A C 1
ATOM 2399 O O . ASN A 1 298 ? 6.224 8.787 26.278 1.00 93.19 298 ASN A O 1
ATOM 2403 N N . PRO A 1 299 ? 6.593 10.793 27.237 1.00 94.88 299 PRO A N 1
ATOM 2404 C CA . PRO A 1 299 ? 6.692 11.533 25.975 1.00 94.88 299 PRO A CA 1
ATOM 2405 C C . PRO A 1 299 ? 7.703 10.956 24.974 1.00 94.88 299 PRO A C 1
ATOM 2407 O O . PRO A 1 299 ? 7.421 10.890 23.777 1.00 94.88 299 PRO A O 1
ATOM 2410 N N . LEU A 1 300 ? 8.862 10.479 25.443 1.00 94.50 300 LEU A N 1
ATOM 2411 C CA . LEU A 1 300 ? 9.866 9.864 24.566 1.00 94.50 300 LEU A CA 1
ATOM 2412 C C . LEU A 1 300 ? 9.347 8.552 23.973 1.00 94.50 300 LEU A C 1
ATOM 2414 O O . LEU A 1 300 ? 9.511 8.294 22.780 1.00 94.50 300 LEU A O 1
ATOM 2418 N N . VAL A 1 301 ? 8.661 7.746 24.788 1.00 93.88 301 VAL A N 1
ATOM 2419 C CA . VAL A 1 301 ? 8.040 6.492 24.342 1.00 93.88 301 VAL A CA 1
ATOM 2420 C C . VAL A 1 301 ? 6.934 6.771 23.328 1.00 93.88 301 VAL A C 1
ATOM 2422 O O . VAL A 1 301 ? 6.822 6.032 22.353 1.00 93.88 301 VAL A O 1
ATOM 2425 N N . GLN A 1 302 ? 6.155 7.843 23.489 1.00 93.75 302 GLN A N 1
ATOM 2426 C CA . GLN A 1 302 ? 5.124 8.233 22.521 1.00 93.75 302 GLN A CA 1
ATOM 2427 C C . GLN A 1 302 ? 5.715 8.600 21.161 1.00 93.75 302 GLN A C 1
ATOM 2429 O O . GLN A 1 302 ? 5.215 8.127 20.141 1.00 93.75 302 GLN A O 1
ATOM 2434 N N . ILE A 1 303 ? 6.800 9.381 21.134 1.00 95.38 303 ILE A N 1
ATOM 2435 C CA . ILE A 1 303 ? 7.493 9.746 19.890 1.00 95.38 303 ILE A CA 1
ATOM 2436 C C . ILE A 1 303 ? 8.044 8.491 19.205 1.00 95.38 303 ILE A C 1
ATOM 2438 O O . ILE A 1 303 ? 7.794 8.271 18.019 1.00 95.38 303 ILE A O 1
ATOM 2442 N N . ILE A 1 304 ? 8.734 7.627 19.955 1.00 95.62 304 ILE A N 1
ATOM 2443 C CA . ILE A 1 304 ? 9.288 6.371 19.427 1.00 95.62 304 ILE A CA 1
ATOM 2444 C C . ILE A 1 304 ? 8.167 5.467 18.899 1.00 95.62 304 ILE A C 1
ATOM 2446 O O . ILE A 1 304 ? 8.250 4.958 17.781 1.00 95.62 304 ILE A O 1
ATOM 2450 N N . THR A 1 305 ? 7.087 5.308 19.665 1.00 94.12 305 THR A N 1
ATOM 2451 C CA . THR A 1 305 ? 5.919 4.507 19.274 1.00 94.12 305 THR A CA 1
ATOM 2452 C C . THR A 1 305 ? 5.277 5.068 18.013 1.00 94.12 305 THR A C 1
ATOM 2454 O O . THR A 1 305 ? 4.944 4.306 17.112 1.00 94.12 305 THR A O 1
ATOM 2457 N N . TRP A 1 306 ? 5.149 6.391 17.897 1.00 95.50 306 TRP A N 1
ATOM 2458 C CA . TRP A 1 306 ? 4.615 7.032 16.700 1.00 95.50 306 TRP A CA 1
ATOM 2459 C C . TRP A 1 306 ? 5.477 6.744 15.466 1.00 95.50 306 TRP A C 1
ATOM 2461 O O . TRP A 1 306 ? 4.930 6.349 14.438 1.00 95.50 306 TRP A O 1
ATOM 2471 N N . ILE A 1 307 ? 6.809 6.851 15.569 1.00 96.38 307 ILE A N 1
ATOM 2472 C CA . ILE A 1 307 ? 7.737 6.538 14.466 1.00 96.38 307 ILE A CA 1
ATOM 2473 C C . ILE A 1 307 ? 7.610 5.065 14.055 1.00 96.38 307 ILE A C 1
ATOM 2475 O O . ILE A 1 307 ? 7.493 4.759 12.867 1.00 96.38 307 ILE A O 1
ATOM 2479 N N . ILE A 1 308 ? 7.584 4.148 15.027 1.00 96.06 308 ILE A N 1
ATOM 2480 C CA . ILE A 1 308 ? 7.438 2.709 14.772 1.00 96.06 308 ILE A CA 1
ATOM 2481 C C . ILE A 1 308 ? 6.102 2.418 14.090 1.00 96.06 308 ILE A C 1
ATOM 2483 O O . ILE A 1 308 ? 6.071 1.731 13.073 1.00 96.06 308 ILE A O 1
ATOM 2487 N N . LEU A 1 309 ? 5.002 2.966 14.609 1.00 96.25 309 LEU A N 1
ATOM 2488 C CA . LEU A 1 309 ? 3.666 2.783 14.049 1.00 96.25 309 LEU A CA 1
ATOM 2489 C C . LEU A 1 309 ? 3.532 3.398 12.651 1.00 96.25 309 LEU A C 1
ATOM 2491 O O . LEU A 1 309 ? 2.841 2.841 11.795 1.00 96.25 309 LEU A O 1
ATOM 2495 N N . LYS A 1 310 ? 4.221 4.511 12.382 1.00 95.62 310 LYS A N 1
ATOM 2496 C CA . LYS A 1 310 ? 4.318 5.096 11.041 1.00 95.62 310 LYS A CA 1
ATOM 2497 C C . LYS A 1 310 ? 5.039 4.188 10.068 1.00 95.62 310 LYS A C 1
ATOM 2499 O O . LYS A 1 310 ? 4.541 3.952 8.971 1.00 95.62 310 LYS A O 1
ATOM 2504 N N . LEU A 1 311 ? 6.183 3.647 10.470 1.00 96.00 311 LEU A N 1
ATOM 2505 C CA . LEU A 1 311 ? 6.935 2.732 9.624 1.00 96.00 311 LEU A CA 1
ATOM 2506 C C . LEU A 1 311 ? 6.156 1.430 9.383 1.00 96.00 311 LEU A C 1
ATOM 2508 O O . LEU A 1 311 ? 6.085 0.951 8.253 1.00 96.00 311 LEU A O 1
ATOM 2512 N N . TYR A 1 312 ? 5.515 0.907 10.430 1.00 96.12 312 TYR A N 1
ATOM 2513 C CA . TYR A 1 312 ? 4.617 -0.244 10.378 1.00 96.12 312 TYR A CA 1
ATOM 2514 C C . TYR A 1 312 ? 3.478 -0.022 9.375 1.00 96.12 312 TYR A C 1
ATOM 2516 O O . TYR A 1 312 ? 3.338 -0.791 8.425 1.00 96.12 312 TYR A O 1
ATOM 2524 N N . THR A 1 313 ? 2.702 1.052 9.529 1.00 95.88 313 THR A N 1
ATOM 2525 C CA . THR A 1 313 ? 1.580 1.348 8.626 1.00 95.88 313 THR A CA 1
ATOM 2526 C C . THR A 1 313 ? 2.040 1.587 7.196 1.00 95.88 313 THR A C 1
ATOM 2528 O O . THR A 1 313 ? 1.411 1.084 6.270 1.00 95.88 313 THR A O 1
ATOM 2531 N N . PHE A 1 314 ? 3.158 2.286 6.999 1.00 95.69 314 PHE A N 1
ATOM 2532 C CA . PHE A 1 314 ? 3.723 2.536 5.676 1.00 95.69 314 PHE A CA 1
ATOM 2533 C C . PHE A 1 314 ? 4.109 1.240 4.949 1.00 95.69 314 PHE A C 1
ATOM 2535 O O . PHE A 1 314 ? 3.671 1.010 3.822 1.00 95.69 314 PHE A O 1
ATOM 2542 N N . VAL A 1 315 ? 4.892 0.369 5.593 1.00 96.00 315 VAL A N 1
ATOM 2543 C CA . VAL A 1 315 ? 5.365 -0.888 4.989 1.00 96.00 315 VAL A CA 1
ATOM 2544 C C . VAL A 1 315 ? 4.212 -1.866 4.782 1.00 96.00 315 VAL A C 1
ATOM 2546 O O . VAL A 1 315 ? 4.041 -2.413 3.689 1.00 96.00 315 VAL A O 1
ATOM 2549 N N . PHE A 1 316 ? 3.409 -2.099 5.822 1.00 96.75 316 PHE A N 1
ATOM 2550 C CA . PHE A 1 316 ? 2.387 -3.136 5.766 1.00 96.75 316 PHE A CA 1
ATOM 2551 C C . PHE A 1 316 ? 1.164 -2.726 4.951 1.00 96.75 316 PHE A C 1
ATOM 2553 O O . PHE A 1 316 ? 0.485 -3.615 4.437 1.00 96.75 316 PHE A O 1
ATOM 2560 N N . MET A 1 317 ? 0.893 -1.428 4.763 1.00 95.00 317 MET A N 1
ATOM 2561 C CA . MET A 1 317 ? -0.107 -0.998 3.781 1.00 95.00 317 MET A CA 1
ATOM 2562 C C . MET A 1 317 ? 0.286 -1.491 2.387 1.00 95.00 317 MET A C 1
ATOM 2564 O O . MET A 1 317 ? -0.503 -2.153 1.716 1.00 95.00 317 MET A O 1
ATOM 2568 N N . GLY A 1 318 ? 1.540 -1.256 1.982 1.00 94.56 318 GLY A N 1
ATOM 2569 C CA . GLY A 1 318 ? 2.062 -1.798 0.729 1.00 94.56 318 GLY A CA 1
ATOM 2570 C C . GLY A 1 318 ? 1.961 -3.318 0.677 1.00 94.56 318 GLY A C 1
ATOM 2571 O O . GLY A 1 318 ? 1.460 -3.856 -0.306 1.00 94.56 318 GLY A O 1
ATOM 2572 N N . TRP A 1 319 ? 2.333 -4.006 1.760 1.00 95.50 319 TRP A N 1
ATOM 2573 C CA . TRP A 1 319 ? 2.220 -5.465 1.858 1.00 95.50 319 TRP A CA 1
ATOM 2574 C C . TRP A 1 319 ? 0.805 -6.002 1.612 1.00 95.50 319 TRP A C 1
ATOM 2576 O O . TRP A 1 319 ? 0.629 -6.965 0.859 1.00 95.50 319 TRP A O 1
ATOM 2586 N N . CYS A 1 320 ? -0.200 -5.400 2.250 1.00 96.06 320 CYS A N 1
ATOM 2587 C CA . CYS A 1 320 ? -1.591 -5.837 2.137 1.00 96.06 320 CYS A CA 1
ATOM 2588 C C . CYS A 1 320 ? -2.165 -5.560 0.742 1.00 96.06 320 CYS A C 1
ATOM 2590 O O . CYS A 1 320 ? -2.992 -6.331 0.265 1.00 96.06 320 CYS A O 1
ATOM 2592 N N . LEU A 1 321 ? -1.684 -4.515 0.062 1.00 95.06 321 LEU A N 1
ATOM 2593 C CA . LEU A 1 321 ? -2.151 -4.124 -1.268 1.00 95.06 321 LEU A CA 1
ATOM 2594 C C . LEU A 1 321 ? -1.493 -4.874 -2.429 1.00 95.06 321 LEU A C 1
ATOM 2596 O O . LEU A 1 321 ? -2.068 -4.873 -3.519 1.00 95.06 321 LEU A O 1
ATOM 2600 N N . ILE A 1 322 ? -0.327 -5.519 -2.242 1.00 94.94 322 ILE A N 1
ATOM 2601 C CA . ILE A 1 322 ? 0.342 -6.277 -3.324 1.00 94.94 322 ILE A CA 1
ATOM 2602 C C . ILE A 1 322 ? -0.642 -7.189 -4.061 1.00 94.94 322 ILE A C 1
ATOM 2604 O O . ILE A 1 322 ? -0.710 -7.103 -5.291 1.00 94.94 322 ILE A O 1
ATOM 2608 N N . PRO A 1 323 ? -1.392 -8.071 -3.371 1.00 95.94 323 PRO A N 1
ATOM 2609 C CA . PRO A 1 323 ? -2.246 -9.020 -4.060 1.00 95.94 323 PRO A CA 1
ATOM 2610 C C . PRO A 1 323 ? -3.353 -8.299 -4.824 1.00 95.94 323 PRO A C 1
ATOM 2612 O O . PRO A 1 323 ? -3.588 -8.630 -5.983 1.00 95.94 323 PRO A O 1
ATOM 2615 N N . PHE A 1 324 ? -3.951 -7.265 -4.225 1.00 94.94 324 PHE A N 1
ATOM 2616 C CA . PHE A 1 324 ? -4.998 -6.458 -4.847 1.00 94.94 324 PHE A CA 1
ATOM 2617 C C . PHE A 1 324 ? -4.540 -5.841 -6.171 1.00 94.94 324 PHE A C 1
ATOM 2619 O O . PHE A 1 324 ? -5.261 -5.894 -7.160 1.00 94.94 324 PHE A O 1
ATOM 2626 N N . ALA A 1 325 ? -3.331 -5.281 -6.214 1.00 92.81 325 ALA A N 1
ATOM 2627 C CA . ALA A 1 325 ? -2.834 -4.597 -7.404 1.00 92.81 325 ALA A CA 1
ATOM 2628 C C . ALA A 1 325 ? -2.199 -5.536 -8.445 1.00 92.81 325 ALA A C 1
ATOM 2630 O O . ALA A 1 325 ? -2.222 -5.225 -9.633 1.00 92.81 325 ALA A O 1
ATOM 2631 N N . LEU A 1 326 ? -1.643 -6.686 -8.042 1.00 91.88 326 LEU A N 1
ATOM 2632 C CA . LEU A 1 326 ? -1.052 -7.653 -8.980 1.00 91.88 326 LEU A CA 1
ATOM 2633 C C . LEU A 1 326 ? -2.033 -8.719 -9.482 1.00 91.88 326 LEU A C 1
ATOM 2635 O O . LEU A 1 326 ? -1.712 -9.401 -10.461 1.00 91.88 326 LEU A O 1
ATOM 2639 N N . LEU A 1 327 ? -3.201 -8.848 -8.840 1.00 91.19 327 LEU A N 1
ATOM 2640 C CA . LEU A 1 327 ? -4.350 -9.708 -9.164 1.00 91.19 327 LEU A CA 1
ATOM 2641 C C . LEU A 1 327 ? -4.089 -11.224 -9.106 1.00 91.19 327 LEU A C 1
ATOM 2643 O O . LEU A 1 327 ? -4.864 -11.968 -8.509 1.00 91.19 327 LEU A O 1
ATOM 2647 N N . SER A 1 328 ? -3.008 -11.697 -9.723 1.00 89.94 328 SER A N 1
ATOM 2648 C CA . SER A 1 328 ? -2.732 -13.108 -9.994 1.00 89.94 328 SER A CA 1
ATOM 2649 C C . SER A 1 328 ? -1.769 -13.735 -8.984 1.00 89.94 328 SER A C 1
ATOM 2651 O O . SER A 1 328 ? -0.715 -13.161 -8.691 1.00 89.94 328 SER A O 1
ATOM 2653 N N . PHE A 1 329 ? -2.101 -14.947 -8.511 1.00 92.56 329 PHE A N 1
ATOM 2654 C CA . PHE A 1 329 ? -1.355 -15.680 -7.475 1.00 92.56 329 PHE A CA 1
ATOM 2655 C C . PHE A 1 329 ? 0.154 -15.755 -7.741 1.00 92.56 329 PHE A C 1
ATOM 2657 O O . PHE A 1 329 ? 0.915 -15.301 -6.888 1.00 92.56 329 PHE A O 1
ATOM 2664 N N . PRO A 1 330 ? 0.631 -16.208 -8.917 1.00 92.56 330 PRO A N 1
ATOM 2665 C CA . PRO A 1 330 ? 2.065 -16.305 -9.169 1.00 92.56 330 PRO A CA 1
ATOM 2666 C C . PRO A 1 330 ? 2.795 -14.961 -9.062 1.00 92.56 330 PRO A C 1
ATOM 2668 O O . PRO A 1 330 ? 3.957 -14.937 -8.665 1.00 92.56 330 PRO A O 1
ATOM 2671 N N . ARG A 1 331 ? 2.127 -13.840 -9.376 1.00 88.75 331 ARG A N 1
ATOM 2672 C CA . ARG A 1 331 ? 2.738 -12.502 -9.363 1.00 88.75 331 ARG A CA 1
ATOM 2673 C C . ARG A 1 331 ? 2.917 -11.983 -7.941 1.00 88.75 331 ARG A C 1
ATOM 2675 O O . ARG A 1 331 ? 4.029 -11.629 -7.560 1.00 88.75 331 ARG A O 1
ATOM 2682 N N . TRP A 1 332 ? 1.852 -11.962 -7.138 1.00 93.69 332 TRP A N 1
ATOM 2683 C CA . TRP A 1 332 ? 1.951 -11.450 -5.767 1.00 93.69 332 TRP A CA 1
ATOM 2684 C C . TRP A 1 332 ? 2.674 -12.408 -4.817 1.00 93.69 332 TRP A C 1
ATOM 2686 O O . TRP A 1 332 ? 3.376 -11.957 -3.912 1.00 93.69 332 TRP A O 1
ATOM 2696 N N . TRP A 1 333 ? 2.604 -13.717 -5.066 1.00 93.06 333 TRP A N 1
ATOM 2697 C CA . TRP A 1 333 ? 3.325 -14.719 -4.281 1.00 93.06 333 TRP A CA 1
ATOM 2698 C C . TRP A 1 333 ? 4.847 -14.579 -4.404 1.00 93.06 333 TRP A C 1
ATOM 2700 O O . TRP A 1 333 ? 5.566 -14.736 -3.418 1.00 93.06 333 TRP A O 1
ATOM 2710 N N . GLN A 1 334 ? 5.355 -14.226 -5.592 1.00 90.50 334 GLN A N 1
ATOM 2711 C CA . GLN A 1 334 ? 6.781 -13.932 -5.792 1.00 90.50 334 GLN A CA 1
ATOM 2712 C C . GLN A 1 334 ? 7.249 -12.763 -4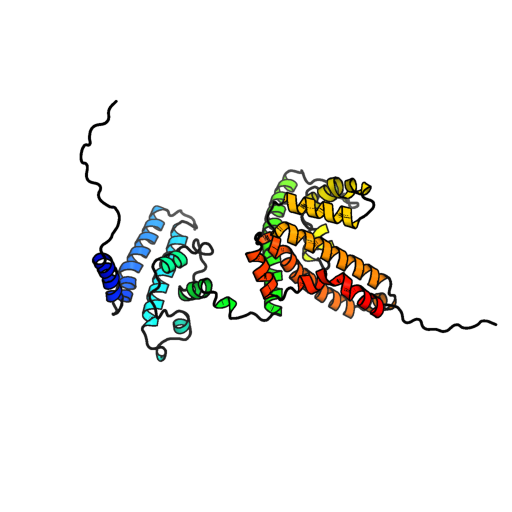.923 1.00 90.50 334 GLN A C 1
ATOM 2714 O O . GLN A 1 334 ? 8.325 -12.833 -4.325 1.00 90.50 334 GLN A O 1
ATOM 2719 N N . VAL A 1 335 ? 6.429 -11.714 -4.805 1.00 90.69 335 VAL A N 1
ATOM 2720 C CA . VAL A 1 335 ? 6.759 -10.577 -3.943 1.00 90.69 335 VAL A CA 1
ATOM 2721 C C . VAL A 1 335 ? 6.789 -11.027 -2.487 1.00 90.69 335 VAL A C 1
ATOM 2723 O O . VAL A 1 335 ? 7.791 -10.791 -1.822 1.00 90.69 335 VAL A O 1
ATOM 2726 N N . TYR A 1 336 ? 5.785 -11.766 -2.010 1.00 94.00 336 TYR A N 1
ATOM 2727 C CA . TYR A 1 336 ? 5.761 -12.270 -0.631 1.00 94.00 336 TYR A CA 1
ATOM 2728 C C . TYR A 1 336 ? 6.972 -13.146 -0.283 1.00 94.00 336 TYR A C 1
ATOM 2730 O O . TYR A 1 336 ? 7.557 -12.971 0.789 1.00 94.00 336 TYR A O 1
ATOM 2738 N N . LYS A 1 337 ? 7.418 -14.010 -1.207 1.00 91.81 337 LYS A N 1
ATOM 2739 C CA . LYS A 1 337 ? 8.671 -14.771 -1.056 1.00 91.81 337 LYS A CA 1
ATOM 2740 C C . LYS A 1 337 ? 9.892 -13.863 -0.904 1.00 91.81 337 LYS A C 1
ATOM 2742 O O . LYS A 1 337 ? 10.737 -14.116 -0.053 1.00 91.81 337 LYS A O 1
ATOM 2747 N N . SER A 1 338 ? 9.985 -12.800 -1.707 1.00 89.56 338 SER A N 1
ATOM 2748 C CA . SER A 1 338 ? 11.161 -11.910 -1.743 1.00 89.56 338 SER A CA 1
ATOM 2749 C C . SER A 1 338 ? 11.427 -11.156 -0.432 1.00 89.56 338 SER A C 1
ATOM 2751 O O . SER A 1 338 ? 12.547 -10.691 -0.199 1.00 89.56 338 SER A O 1
ATOM 2753 N N . VAL A 1 339 ? 10.395 -11.058 0.406 1.00 92.12 339 VAL A N 1
ATOM 2754 C CA . VAL A 1 339 ? 10.363 -10.393 1.713 1.00 92.12 339 VAL A CA 1
ATOM 2755 C C . VAL A 1 339 ? 9.924 -11.376 2.811 1.00 92.12 339 VAL A C 1
ATOM 2757 O O . VAL A 1 339 ? 9.316 -10.986 3.803 1.00 92.12 339 VAL A O 1
ATOM 2760 N N . TYR A 1 340 ? 10.247 -12.662 2.631 1.00 92.69 340 TYR A N 1
ATOM 2761 C CA . TYR A 1 340 ? 10.166 -13.728 3.641 1.00 92.69 340 TYR A CA 1
ATOM 2762 C C . TYR A 1 340 ? 8.818 -13.845 4.363 1.00 92.69 340 TYR A C 1
ATOM 2764 O O . TYR A 1 340 ? 8.769 -14.205 5.536 1.00 92.69 340 TYR A O 1
ATOM 2772 N N . PHE A 1 341 ? 7.714 -13.538 3.677 1.00 94.62 341 PHE A N 1
ATOM 2773 C CA . PHE A 1 341 ? 6.361 -13.669 4.225 1.00 94.62 341 PHE A CA 1
ATOM 2774 C C . PHE A 1 341 ? 6.123 -12.912 5.547 1.00 94.62 341 PHE A C 1
ATOM 2776 O O . PHE A 1 341 ? 5.255 -13.301 6.329 1.00 94.62 341 PHE A O 1
ATOM 2783 N N . ILE A 1 342 ? 6.844 -11.812 5.799 1.00 94.56 342 ILE A N 1
ATOM 2784 C CA . ILE A 1 342 ? 6.800 -11.093 7.086 1.00 94.56 342 ILE A CA 1
ATOM 2785 C C . ILE A 1 342 ? 5.393 -10.696 7.542 1.00 94.56 342 ILE A C 1
ATOM 2787 O O . ILE A 1 342 ? 5.103 -10.739 8.735 1.00 94.56 342 ILE A O 1
ATOM 2791 N N . GLY A 1 343 ? 4.495 -10.357 6.612 1.00 92.94 343 GLY A N 1
ATOM 2792 C CA . GLY A 1 343 ? 3.113 -10.023 6.948 1.00 92.94 343 GLY A CA 1
ATOM 2793 C C . GLY A 1 343 ? 2.329 -11.224 7.475 1.00 92.94 343 GLY A C 1
ATOM 2794 O O . GLY A 1 343 ? 1.516 -11.064 8.376 1.00 92.94 343 GLY A O 1
ATOM 2795 N N . PHE A 1 344 ? 2.595 -12.439 6.991 1.00 95.06 344 PHE A N 1
ATOM 2796 C CA . PHE A 1 344 ? 1.964 -13.643 7.540 1.00 95.06 344 PHE A CA 1
ATOM 2797 C C . PHE A 1 344 ? 2.525 -14.021 8.902 1.00 95.06 344 PHE A C 1
ATOM 2799 O O . PHE A 1 344 ? 1.762 -14.427 9.776 1.00 95.06 344 PHE A O 1
ATOM 2806 N N . VAL A 1 345 ? 3.830 -13.839 9.105 1.00 93.94 345 VAL A N 1
ATOM 2807 C CA . VAL A 1 345 ? 4.455 -14.055 10.414 1.00 93.94 345 VAL A CA 1
ATOM 2808 C C . VAL A 1 345 ? 3.865 -13.094 11.447 1.00 93.94 345 VAL A C 1
ATOM 2810 O O . VAL A 1 345 ? 3.509 -13.521 12.539 1.00 93.94 345 VAL A O 1
ATOM 2813 N N . LEU A 1 346 ? 3.695 -11.819 11.088 1.00 94.50 346 LEU A N 1
ATOM 2814 C CA . LEU A 1 346 ? 3.118 -10.821 11.983 1.00 94.50 346 LEU A CA 1
ATOM 2815 C C . LEU A 1 346 ? 1.603 -11.019 12.166 1.00 94.50 346 LEU A C 1
ATOM 2817 O O . LEU A 1 346 ? 1.124 -11.223 13.267 1.00 94.50 346 LEU A O 1
ATOM 2821 N N . PHE A 1 347 ? 0.803 -10.991 11.105 1.00 95.19 347 PHE A N 1
ATOM 2822 C CA . PHE A 1 347 ? -0.658 -10.974 11.259 1.00 95.19 347 PHE A CA 1
ATOM 2823 C C . PHE A 1 347 ? -1.274 -12.373 11.353 1.00 95.19 347 PHE A C 1
ATOM 2825 O O . PHE A 1 347 ? -2.200 -12.599 12.130 1.00 95.19 347 PHE A O 1
ATOM 2832 N N . GLY A 1 348 ? -0.763 -13.323 10.570 1.00 91.75 348 GLY A N 1
ATOM 2833 C CA . GLY A 1 348 ? -1.300 -14.682 10.491 1.00 91.75 348 GLY A CA 1
ATOM 2834 C C . GLY A 1 348 ? -0.990 -15.521 11.729 1.00 91.75 348 GLY A C 1
ATOM 2835 O O . GLY A 1 348 ? -1.867 -16.229 12.221 1.00 91.75 348 GLY A O 1
ATOM 2836 N N . LEU A 1 349 ? 0.225 -15.405 12.278 1.00 93.94 349 LEU A N 1
ATOM 2837 C CA . LEU A 1 349 ? 0.626 -16.167 13.466 1.00 93.94 349 LEU A CA 1
ATOM 2838 C C . LEU A 1 349 ? 0.209 -15.520 14.796 1.00 93.94 349 LEU A C 1
ATOM 2840 O O . LEU A 1 349 ? 0.494 -16.086 15.852 1.00 93.94 349 LEU A O 1
ATOM 2844 N N . TRP A 1 350 ? -0.506 -14.387 14.769 1.00 94.12 350 TRP A N 1
ATOM 2845 C CA . TRP A 1 350 ? -0.985 -13.685 15.968 1.00 94.12 350 TRP A CA 1
ATOM 2846 C C . TRP A 1 350 ? -1.595 -14.605 17.039 1.00 94.12 350 TRP A C 1
ATOM 2848 O O . TRP A 1 350 ? -1.184 -14.494 18.196 1.00 94.12 350 TRP A O 1
ATOM 2858 N N . PRO A 1 351 ? -2.495 -15.561 16.718 1.00 92.19 351 PRO A N 1
ATOM 2859 C CA . PRO A 1 351 ? -3.091 -16.434 17.732 1.00 92.19 351 PRO A CA 1
ATOM 2860 C C . PRO A 1 351 ? -2.073 -17.260 18.534 1.00 92.19 351 PRO A C 1
ATOM 2862 O O . PRO A 1 351 ? -2.338 -17.585 19.689 1.00 92.19 351 PRO A O 1
ATOM 2865 N N . PHE A 1 352 ? -0.913 -17.579 17.952 1.00 92.50 352 PHE A N 1
ATOM 2866 C CA . PHE A 1 352 ? 0.108 -18.408 18.595 1.00 92.50 352 PHE A CA 1
ATOM 2867 C C . PHE A 1 352 ? 0.951 -17.628 19.602 1.00 92.50 352 PHE A C 1
ATOM 2869 O O . PHE A 1 352 ? 1.277 -18.154 20.664 1.00 92.50 352 PHE A O 1
ATOM 2876 N N . TYR A 1 353 ? 1.286 -16.371 19.305 1.00 92.75 353 TYR A N 1
ATOM 2877 C CA . TYR A 1 353 ? 2.146 -15.565 20.175 1.00 92.75 353 TYR A CA 1
ATOM 2878 C C . TYR A 1 353 ? 1.379 -14.530 21.022 1.00 92.75 353 TYR A C 1
ATOM 2880 O O . TYR A 1 353 ? 1.926 -13.992 21.989 1.00 92.75 353 TYR A O 1
ATOM 2888 N N . GLN A 1 354 ? 0.085 -14.311 20.753 1.00 92.50 354 GLN A N 1
ATOM 2889 C CA . GLN A 1 354 ? -0.813 -13.509 21.594 1.00 92.50 354 GLN A CA 1
ATOM 2890 C C . GLN A 1 354 ? -0.804 -13.936 23.080 1.00 92.50 354 GLN A C 1
ATOM 2892 O O . GLN A 1 354 ? -0.758 -13.048 23.940 1.00 92.50 354 GLN A O 1
ATOM 2897 N N . PRO A 1 355 ? -0.837 -15.238 23.450 1.00 92.44 355 PRO A N 1
ATOM 2898 C CA . PRO A 1 355 ? -0.794 -15.654 24.854 1.00 92.44 355 PRO A CA 1
ATOM 2899 C C . PRO A 1 355 ? 0.495 -15.225 25.561 1.00 92.44 355 PRO A C 1
ATOM 2901 O O . PRO A 1 355 ? 0.454 -14.831 26.727 1.00 92.44 355 PRO A O 1
ATOM 2904 N N . THR A 1 356 ? 1.628 -15.256 24.857 1.00 91.69 356 THR A N 1
ATOM 2905 C CA . THR A 1 356 ? 2.930 -14.826 25.380 1.00 91.69 356 THR A CA 1
ATOM 2906 C C . THR A 1 356 ? 2.940 -13.327 25.660 1.00 91.69 356 THR A C 1
ATOM 2908 O O . THR A 1 356 ? 3.330 -12.917 26.750 1.00 91.69 356 THR A O 1
ATOM 2911 N N . ILE A 1 357 ? 2.411 -12.509 24.742 1.00 90.06 357 ILE A N 1
ATOM 2912 C CA . ILE A 1 357 ? 2.273 -11.056 24.943 1.00 90.06 357 ILE A CA 1
ATOM 2913 C C . ILE A 1 357 ? 1.359 -10.751 26.133 1.00 90.06 357 ILE A C 1
ATOM 2915 O O . ILE A 1 357 ? 1.698 -9.926 26.980 1.00 90.06 357 ILE A O 1
ATOM 2919 N N . LYS A 1 358 ? 0.229 -11.460 26.254 1.00 89.00 358 LYS A N 1
ATOM 2920 C CA . LYS A 1 358 ? -0.662 -11.329 27.417 1.00 89.00 358 LYS A CA 1
ATOM 2921 C C . LYS A 1 358 ? 0.055 -11.658 28.726 1.00 89.00 358 LYS A C 1
ATOM 2923 O O . LYS A 1 358 ? -0.179 -10.971 29.710 1.00 89.00 358 LYS A O 1
ATOM 2928 N N . LYS A 1 359 ? 0.901 -12.694 28.761 1.00 87.62 359 LYS A N 1
ATOM 2929 C CA . LYS A 1 359 ? 1.690 -13.048 29.954 1.00 87.62 359 LYS A CA 1
ATOM 2930 C C . LYS A 1 359 ? 2.724 -11.973 30.293 1.00 87.62 359 LYS A C 1
ATOM 2932 O O . LYS A 1 359 ? 2.844 -11.632 31.462 1.00 87.62 359 LYS A O 1
ATOM 2937 N N . LEU A 1 360 ? 3.417 -11.429 29.292 1.00 87.06 360 LEU A N 1
ATOM 2938 C CA . LEU A 1 360 ? 4.446 -10.402 29.479 1.00 87.06 360 LEU A CA 1
ATOM 2939 C C . LEU A 1 360 ? 3.868 -9.081 30.009 1.00 87.06 360 LEU A C 1
ATOM 2941 O O . LEU A 1 360 ? 4.503 -8.414 30.816 1.00 87.06 360 LEU A O 1
ATOM 2945 N N . LEU A 1 361 ? 2.659 -8.723 29.567 1.00 83.44 361 LEU A N 1
ATOM 2946 C CA . LEU A 1 361 ? 1.990 -7.474 29.937 1.00 83.44 361 LEU A CA 1
ATOM 2947 C C . LEU A 1 361 ? 1.072 -7.600 31.167 1.00 83.44 361 LEU A C 1
ATOM 2949 O O . LEU A 1 361 ? 0.437 -6.616 31.539 1.00 83.44 361 LEU A O 1
ATOM 2953 N N . LYS A 1 362 ? 0.971 -8.763 31.827 1.00 74.56 362 LYS A N 1
ATOM 2954 C CA . LYS A 1 362 ? 0.213 -8.873 33.089 1.00 74.56 362 LYS A CA 1
ATOM 2955 C C . LYS A 1 362 ? 0.896 -8.057 34.203 1.00 74.56 362 LYS A C 1
ATOM 2957 O O . LYS A 1 362 ? 2.123 -8.094 34.294 1.00 74.56 362 LYS A O 1
ATOM 2962 N N . PRO A 1 363 ? 0.139 -7.378 35.087 1.00 56.59 363 PRO A N 1
ATOM 2963 C CA . PRO A 1 363 ? 0.721 -6.752 36.270 1.00 56.59 363 PRO A CA 1
ATOM 2964 C C . PRO A 1 363 ? 1.392 -7.823 37.138 1.00 56.59 363 PRO A C 1
ATOM 2966 O O . PRO A 1 363 ? 0.822 -8.899 37.340 1.00 56.59 363 PRO A O 1
ATOM 2969 N N . LYS A 1 364 ? 2.584 -7.545 37.680 1.00 51.44 364 LYS A N 1
ATOM 2970 C CA . LYS A 1 364 ? 3.105 -8.338 38.800 1.00 51.44 364 LYS A CA 1
ATOM 2971 C C . LYS A 1 364 ? 2.138 -8.136 39.969 1.00 51.44 364 LYS A C 1
ATOM 2973 O O . LYS A 1 364 ? 1.998 -7.015 40.447 1.00 51.44 364 LYS A O 1
ATOM 2978 N N . CYS A 1 365 ? 1.457 -9.190 40.417 1.00 43.31 365 CYS A N 1
ATOM 2979 C CA . CYS A 1 365 ? 0.771 -9.160 41.704 1.00 43.31 365 CYS A CA 1
ATOM 2980 C C . CYS A 1 365 ? 1.832 -8.940 42.787 1.00 43.31 365 CYS A C 1
ATOM 2982 O O . CYS A 1 365 ? 2.536 -9.878 43.156 1.00 43.31 365 CYS A O 1
ATOM 2984 N N . ASN A 1 366 ? 1.963 -7.713 43.289 1.00 40.62 366 ASN A N 1
ATOM 2985 C CA . ASN A 1 366 ? 2.637 -7.488 44.557 1.00 40.62 366 ASN A CA 1
ATOM 2986 C C . ASN A 1 366 ? 1.712 -8.039 45.642 1.00 40.62 366 ASN A C 1
ATOM 2988 O O . ASN A 1 366 ? 0.735 -7.408 46.037 1.00 40.62 366 ASN A O 1
ATOM 2992 N N . GLY A 1 367 ? 1.985 -9.274 46.056 1.00 46.28 367 GLY A N 1
ATOM 2993 C CA . GLY A 1 367 ? 1.380 -9.864 47.233 1.00 46.28 367 GLY A CA 1
ATOM 2994 C C . GLY A 1 367 ? 1.856 -9.121 48.474 1.00 46.28 367 GLY A C 1
ATOM 2995 O O . GLY A 1 367 ? 2.922 -9.412 48.999 1.00 46.28 367 GLY A O 1
ATOM 2996 N N . THR A 1 368 ? 1.045 -8.192 48.960 1.00 36.06 368 THR A N 1
ATOM 2997 C CA . THR A 1 368 ? 1.034 -7.792 50.366 1.00 36.06 368 THR A CA 1
ATOM 2998 C C . THR A 1 368 ? -0.410 -7.846 50.842 1.00 36.06 368 THR A C 1
ATOM 3000 O O . THR A 1 368 ? -1.126 -6.850 50.898 1.00 36.06 368 THR A O 1
ATOM 3003 N N . HIS A 1 369 ? -0.856 -9.056 51.186 1.00 38.78 369 HIS A N 1
ATOM 3004 C CA . HIS A 1 369 ? -1.957 -9.211 52.128 1.00 38.78 369 HIS A CA 1
ATOM 3005 C C . HIS A 1 369 ? -1.491 -8.635 53.468 1.00 38.78 369 HIS A C 1
ATOM 3007 O O . HIS A 1 369 ? -0.878 -9.330 54.273 1.00 38.78 369 HIS A O 1
ATOM 3013 N N . VAL A 1 370 ? -1.761 -7.352 53.702 1.00 40.88 370 VAL A N 1
ATOM 3014 C CA . VAL A 1 370 ? -1.814 -6.824 55.063 1.00 40.88 370 VAL A CA 1
ATOM 3015 C C . VAL A 1 370 ? -3.071 -7.428 55.679 1.00 40.88 370 VAL A C 1
ATOM 3017 O O . VAL A 1 370 ? -4.186 -6.996 55.385 1.00 40.88 370 VAL A O 1
ATOM 3020 N N . LYS A 1 371 ? -2.891 -8.489 56.472 1.00 41.81 371 LYS A N 1
ATOM 3021 C CA . LYS A 1 371 ? -3.897 -8.906 57.449 1.00 41.81 371 LYS A CA 1
ATOM 3022 C C . LYS A 1 371 ? -4.135 -7.710 58.370 1.00 41.81 371 LYS A C 1
ATOM 3024 O O . LYS A 1 371 ? -3.202 -7.244 59.018 1.00 41.81 371 LYS A O 1
ATOM 3029 N N . LYS A 1 372 ? -5.357 -7.183 58.358 1.00 40.78 372 LYS A N 1
ATOM 3030 C CA . LYS A 1 372 ? -5.873 -6.376 59.461 1.00 40.78 372 LYS A CA 1
ATOM 3031 C C . LYS A 1 372 ? -6.439 -7.363 60.473 1.00 40.78 372 LYS A C 1
ATOM 3033 O O . LYS A 1 372 ? -7.444 -8.001 60.159 1.00 40.78 372 LYS A O 1
ATOM 3038 N N . ASP A 1 373 ? -5.744 -7.501 61.594 1.00 44.47 373 ASP A N 1
ATOM 3039 C CA . ASP A 1 373 ? -6.342 -7.926 62.860 1.00 44.47 373 ASP A CA 1
ATOM 3040 C C . ASP A 1 373 ? -6.931 -6.695 63.564 1.00 44.47 373 ASP A C 1
ATOM 3042 O O . ASP A 1 373 ? -6.353 -5.589 63.388 1.00 44.47 373 ASP A O 1
#

Foldseek 3Di:
DDDDDDDDDDDDDPDDPDPVNVVVVVVVVVVLLPPVLLCCLVVPLVVVLVVVLVVCCVVVPDPDDDQDPSQLSVLLNVAVSLASLLAVLLPDDPVPDDPVSVQQHDVDDDDPVLSVCLCPVPVASRNDDHDGSSVSVCVVVVVVVVVQDPLVVLLLVLLVVLVVVVVVVVVVQVVVLVVCLVVVNQFDAADPVRHTDSCNPPQADVCQCLQDLAVVSVLCGHRPVVSVCLVPPQLVVCVVVVDNLVSQLRSQVVQLPVLHDQPLSVQLSVLVSLRVVLVVLVVVLQVVFPVSVVVCVDPVNVVVSSVVSSSVCSSVSSVSCLSVVVRHDVRSVVSCVSNVVVSCVPRVCCVVCVVVSSVVRHDDPPDDPPDDD

Secondary structure (DSSP, 8-state):
------------------HHHHHHHHHHHHGGGSSHHHHHIIIIIHHHHHHHHHHHHHHH--SS----THHHHHHHHHHHHHHHHHHHHTTS-GGGS-HHHHHH--SSPPPHHHHHHHHT-TTTTTT-----HHHHHHHHHTHHHHS---HHHHHHHHHHHHHHHHHHHHHHHHHHHHHHHHTTTT---B-TTSPBP--TT--B-HHHHHT-SSHHHHHHHBSHHHHHHHIIIIITGGGGGS-HHHHHHHHHHHHHHHH-S-HHHHHHHHHHHHHHHHHHHHHHHHHT-HHHHHHHHSHHHHHHHHHHHHHHHHHHHHHHHHHHHH-SHHHHHHHHHHTTTHHIIIIISHHHHHHHHHHHTS-----------